Protein AF-0000000077296698 (afdb_homodimer)

Secondary structure (DSSP, 8-state):
------SEEEEEEEEGGGTTTS---HHHHHHHHHHHHHHHHHHTTTSHHHHHHHHTGGG--EEEEEES-HHHHHHHHHHHHHTT--EEEEEETTTTEEEEEEEPPEEHHHHGGGGTTPEEP-----/------SEEEEEEEEGGGTTTS---HHHHHHHHHHHHHHHHHHTTTSHHHHHHHHTGGG--EEEEEES-HHHHHHHHHHHHHTT--EEEEEETT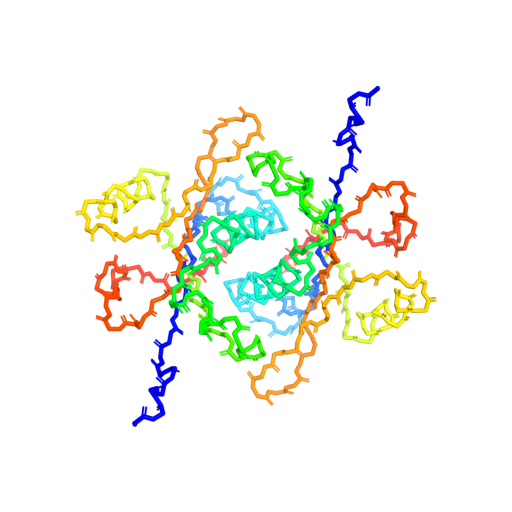TTEEEEEEEPPEEHHHHGGGGTTPEEP-----

Solvent-accessible surface area (backbone atoms only — not comparable to full-atom values): 13688 Å² total; per-resid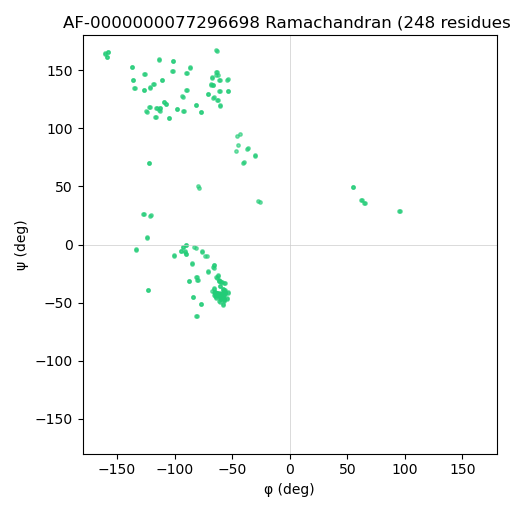ue (Å²): 126,85,72,71,86,66,59,52,33,24,47,35,39,33,40,40,35,46,49,61,78,64,60,43,54,57,26,58,55,41,40,50,49,30,51,20,40,42,46,27,51,60,78,39,44,84,38,68,52,34,42,54,46,59,71,44,60,87,70,63,45,68,48,40,26,32,35,76,38,60,68,58,48,51,49,48,52,51,52,33,53,76,69,70,48,64,61,28,76,29,55,44,75,90,79,66,40,69,49,31,36,18,38,48,46,34,48,41,89,78,53,47,78,85,49,66,89,49,46,68,28,61,71,66,73,125,126,84,72,69,86,66,59,53,32,24,47,35,38,33,40,38,34,45,49,63,79,62,59,44,55,56,27,57,54,41,40,51,48,31,50,20,38,40,46,26,50,60,78,39,45,84,37,67,52,34,42,54,49,57,72,42,60,87,69,62,44,68,48,40,27,32,36,76,37,59,68,59,49,53,50,49,52,50,52,33,52,76,68,70,48,64,62,29,76,31,55,43,73,89,80,66,40,68,50,31,37,19,38,48,44,34,48,42,89,78,53,48,79,85,49,66,88,48,46,69,28,63,72,65,72,124

InterPro domains:
  IPR002833 Peptidyl-tRNA hydrolase, PTH2 [PF01981] (9-121)
  IPR023476 Peptidyl-tRNA hydrolase II domain superfamily [G3DSA:3.40.1490.10] (8-126)
  IPR023476 Peptidyl-tRNA hydrolase II domain superfamily [SSF102462] (8-122)
  IPR042237 Putative peptidyl-tRNA hydrolase PTRHD1 [PTHR46194] (7-122)

Foldseek 3Di:
DPPPLPAKEKEKEFALCVCAVVNPDPVVSVVQSVVFVVVQCVVCVVPPNSVSQVVCVVPHHYAYWYDHDQVVQVVLVVVCVVVVFAKDQGADPDVRHGTMMMTRIDRCVVCVVSCVPTDGRDNPHD/DPPPLPAKEKEKEFELCVCAVVNPDPVVSVVQSVVFVVVQCVVCVVPPNSVSQVVCVVPHHYAYWYDHDQVVQVVLVVVCVVVVFAKDQGADPDVRHGTMMMTRIDRCVSCVVSCVPIDGRDNPHD

Radius of gyration: 17.32 Å; Cα contacts (8 Å, |Δi|>4): 465; chains: 2; bounding box: 47×48×39 Å

Structure (mmCIF, N/CA/C/O backbone):
data_AF-0000000077296698-model_v1
#
loop_
_entity.id
_entity.type
_entity.pdbx_description
1 polymer 'peptidyl-tRNA hydrolase'
#
loop_
_atom_site.group_PDB
_atom_site.id
_atom_site.type_symbol
_atom_site.label_atom_id
_atom_site.label_alt_id
_atom_site.label_comp_id
_atom_site.label_asym_id
_atom_site.label_entity_id
_atom_site.label_seq_id
_atom_site.pdbx_PDB_ins_code
_atom_site.Cartn_x
_atom_site.Cartn_y
_atom_site.Cartn_z
_atom_site.occupancy
_atom_site.B_iso_or_equiv
_atom_site.auth_seq_id
_atom_site.auth_comp_id
_atom_site.auth_asym_id
_atom_site.auth_atom_id
_atom_site.pdbx_PDB_model_num
ATOM 1 N N . MET A 1 1 ? -18 -24.438 15.383 1 25.77 1 MET A N 1
ATOM 2 C CA . MET A 1 1 ? -16.578 -24.562 15.094 1 25.77 1 MET A CA 1
ATOM 3 C C . MET A 1 1 ? -15.969 -23.203 14.734 1 25.77 1 MET A C 1
ATOM 5 O O . MET A 1 1 ? -16.453 -22.531 13.82 1 25.77 1 MET A O 1
ATOM 9 N N . SER A 1 2 ? -15.641 -22.281 15.555 1 33.06 2 SER A N 1
ATOM 10 C CA . SER A 1 2 ? -15.219 -20.906 15.383 1 33.06 2 SER A CA 1
ATOM 11 C C . SER A 1 2 ? -14.273 -20.766 14.195 1 33.06 2 SER A C 1
ATOM 13 O O . SER A 1 2 ? -13.234 -21.422 14.133 1 33.06 2 SER A O 1
ATOM 15 N N . GLY A 1 3 ? -14.641 -20.875 12.992 1 35.38 3 GLY A N 1
ATOM 16 C CA . GLY A 1 3 ? -13.914 -21.078 11.75 1 35.38 3 GLY A CA 1
ATOM 17 C C . GLY A 1 3 ? -12.578 -20.359 11.711 1 35.38 3 GLY A C 1
ATOM 18 O O . GLY A 1 3 ? -12.523 -19.141 11.852 1 35.38 3 GLY A O 1
ATOM 19 N N . ILE A 1 4 ? -11.539 -20.781 12.195 1 40.75 4 ILE A N 1
ATOM 20 C CA . ILE A 1 4 ? -10.156 -20.312 12.305 1 40.75 4 ILE A CA 1
ATOM 21 C C . ILE A 1 4 ? -9.812 -19.438 11.109 1 40.75 4 ILE A C 1
ATOM 23 O O . ILE A 1 4 ? -10.039 -19.812 9.961 1 40.75 4 ILE A O 1
ATOM 27 N N . VAL A 1 5 ? -10.234 -18.203 11.031 1 47.06 5 VAL A N 1
ATOM 28 C CA . VAL A 1 5 ? -9.734 -17.297 10.008 1 47.06 5 VAL A CA 1
ATOM 29 C C . VAL A 1 5 ? -8.328 -17.703 9.586 1 47.06 5 VAL A C 1
ATOM 31 O O . VAL A 1 5 ? -7.34 -17.203 10.117 1 47.06 5 VAL A O 1
ATOM 34 N N . ALA A 1 6 ? -7.82 -19.062 9.438 1 60.78 6 ALA A N 1
ATOM 35 C CA . ALA A 1 6 ? -6.469 -19.609 9.312 1 60.78 6 ALA A CA 1
ATOM 36 C C . ALA A 1 6 ? -5.93 -19.406 7.895 1 60.78 6 ALA A C 1
ATOM 38 O O . ALA A 1 6 ? -6.641 -19.656 6.918 1 60.78 6 ALA A O 1
ATOM 39 N N . GLY A 1 7 ? -4.922 -18.641 7.637 1 88.75 7 GLY A N 1
ATOM 40 C CA . GLY A 1 7 ? -3.875 -18.641 6.629 1 88.75 7 GLY A CA 1
ATOM 41 C C . GLY A 1 7 ? -4.188 -17.75 5.445 1 88.75 7 GLY A C 1
ATOM 42 O O . GLY A 1 7 ? -4.031 -18.156 4.293 1 88.75 7 GLY A O 1
ATOM 43 N N . LEU A 1 8 ? -5.078 -16.531 5.688 1 98.31 8 LEU A N 1
ATOM 44 C CA . LEU A 1 8 ? -5.371 -15.609 4.598 1 98.31 8 LEU A CA 1
ATOM 45 C C . LEU A 1 8 ? -4.125 -14.836 4.191 1 98.31 8 LEU A C 1
ATOM 47 O O . LEU A 1 8 ? -3.336 -14.422 5.047 1 98.31 8 LEU A O 1
ATOM 51 N N . VAL A 1 9 ? -4.02 -14.734 2.873 1 98.75 9 VAL A N 1
ATOM 52 C CA . VAL A 1 9 ? -2.883 -14.016 2.311 1 98.75 9 VAL A CA 1
ATOM 53 C C . VAL A 1 9 ? -3.352 -13.109 1.176 1 98.75 9 VAL A C 1
ATOM 55 O O . VAL A 1 9 ? -4.328 -13.422 0.489 1 98.75 9 VAL A O 1
ATOM 58 N N . GLN A 1 10 ? -2.832 -11.984 1.049 1 98.94 10 GLN A N 1
ATOM 59 C CA . GLN A 1 10 ? -2.975 -11.109 -0.109 1 98.94 10 GLN A CA 1
ATOM 60 C C . GLN A 1 10 ? -1.672 -11.023 -0.899 1 98.94 10 GLN A C 1
ATOM 62 O O . GLN A 1 10 ? -0.617 -10.719 -0.336 1 98.94 10 GLN A O 1
ATOM 67 N N . TYR A 1 11 ? -1.691 -11.367 -2.162 1 98.94 11 TYR A N 1
ATOM 68 C CA . TYR A 1 11 ? -0.52 -11.258 -3.023 1 98.94 11 TYR A CA 1
ATOM 69 C C . TYR A 1 11 ? -0.458 -9.891 -3.691 1 98.94 11 TYR A C 1
ATOM 71 O O . TYR A 1 11 ? -1.47 -9.391 -4.188 1 98.94 11 TYR A O 1
ATOM 79 N N . VAL A 1 12 ? 0.667 -9.305 -3.658 1 98.94 12 VAL A N 1
ATOM 80 C CA . VAL A 1 12 ? 1.025 -8.062 -4.332 1 98.94 12 VAL A CA 1
ATOM 81 C C . VAL A 1 12 ? 2.127 -8.328 -5.355 1 98.94 12 VAL A C 1
ATOM 83 O O . VAL A 1 12 ? 3.27 -8.609 -4.988 1 98.94 12 VAL A O 1
ATOM 86 N N . VAL A 1 13 ? 1.819 -8.25 -6.598 1 98.94 13 VAL A N 1
ATOM 87 C CA . VAL A 1 13 ? 2.785 -8.531 -7.656 1 98.94 13 VAL A CA 1
ATOM 88 C C . VAL A 1 13 ? 3.199 -7.227 -8.336 1 98.94 13 VAL A C 1
ATOM 90 O O . VAL A 1 13 ? 2.361 -6.523 -8.906 1 98.94 13 VAL A O 1
ATOM 93 N N . VAL A 1 14 ? 4.465 -6.949 -8.305 1 98.88 14 VAL A N 1
ATOM 94 C CA . VAL A 1 14 ? 4.977 -5.664 -8.766 1 98.88 14 VAL A CA 1
ATOM 95 C C . VAL A 1 14 ? 5.984 -5.883 -9.898 1 98.88 14 VAL A C 1
ATOM 97 O O . VAL A 1 14 ? 6.824 -6.785 -9.82 1 98.88 14 VAL A O 1
ATOM 100 N N . ARG A 1 15 ? 5.848 -5.098 -10.922 1 98.44 15 ARG A N 1
ATOM 101 C CA . ARG A 1 15 ? 6.855 -5.121 -11.977 1 98.44 15 ARG A CA 1
ATOM 102 C C . ARG A 1 15 ? 8.219 -4.691 -11.438 1 98.44 15 ARG A C 1
ATOM 104 O O . ARG A 1 15 ? 8.375 -3.576 -10.938 1 98.44 15 ARG A O 1
ATOM 111 N N . THR A 1 16 ? 9.227 -5.543 -11.617 1 97.56 16 THR A N 1
ATOM 112 C CA . THR A 1 16 ? 10.57 -5.25 -11.133 1 97.56 16 THR A CA 1
ATOM 113 C C . THR A 1 16 ? 11.289 -4.297 -12.078 1 97.56 16 THR A C 1
ATOM 115 O O . THR A 1 16 ? 12.164 -3.531 -11.656 1 97.56 16 THR A O 1
ATOM 118 N N . ASP A 1 17 ? 10.992 -4.344 -13.383 1 96.69 17 ASP A N 1
ATOM 119 C CA . ASP A 1 17 ? 11.688 -3.514 -14.367 1 96.69 17 ASP A CA 1
ATOM 120 C C . ASP A 1 17 ? 11.391 -2.031 -14.133 1 96.69 17 ASP A C 1
ATOM 122 O O . ASP A 1 17 ? 12.094 -1.166 -14.656 1 96.69 17 ASP A O 1
ATOM 126 N N . LEU A 1 18 ? 10.32 -1.674 -13.367 1 97.06 18 LEU A N 1
ATOM 127 C CA . LEU A 1 18 ? 10.078 -0.282 -13.008 1 97.06 18 LEU A CA 1
ATOM 128 C C . LEU A 1 18 ? 11.289 0.316 -12.289 1 97.06 18 LEU A C 1
ATOM 130 O O . LEU A 1 18 ? 11.664 1.458 -12.562 1 97.06 18 LEU A O 1
ATOM 134 N N . LEU A 1 19 ? 11.82 -0.477 -11.43 1 95.25 19 LEU A N 1
ATOM 135 C CA . LEU A 1 19 ? 12.969 -0.017 -10.641 1 95.25 19 LEU A CA 1
ATOM 136 C C . LEU A 1 19 ? 14.266 -0.213 -11.414 1 95.25 19 LEU A C 1
ATOM 138 O O . LEU A 1 19 ? 15.102 0.69 -11.469 1 95.25 19 LEU A O 1
ATOM 142 N N . THR A 1 20 ? 14.43 -1.345 -12.016 1 93.69 20 THR A N 1
ATOM 143 C CA . THR A 1 20 ? 15.719 -1.734 -12.562 1 93.69 20 THR A CA 1
ATOM 144 C C . THR A 1 20 ? 15.945 -1.092 -13.93 1 93.69 20 THR A C 1
ATOM 146 O O . THR A 1 20 ? 16.828 -0.25 -14.094 1 93.69 20 THR A O 1
ATOM 149 N N . SER A 1 21 ? 15.102 -1.38 -14.93 1 94.38 21 SER A N 1
ATOM 150 C CA . SER A 1 21 ? 15.32 -0.938 -16.312 1 94.38 21 SER A CA 1
ATOM 151 C C . SER A 1 21 ? 14.727 0.448 -16.547 1 94.38 21 SER A C 1
ATOM 153 O O . SER A 1 21 ? 15.297 1.252 -17.281 1 94.38 21 SER A O 1
ATOM 155 N N . LEU A 1 22 ? 13.664 0.748 -15.859 1 95 22 LEU A N 1
ATOM 156 C CA . LEU A 1 22 ? 12.977 2.004 -16.125 1 95 22 LEU A CA 1
ATOM 157 C C . LEU A 1 22 ? 13.344 3.061 -15.094 1 95 22 LEU A C 1
ATOM 159 O O . LEU A 1 22 ? 12.945 4.219 -15.211 1 95 22 LEU A O 1
ATOM 163 N N . SER A 1 23 ? 14.008 2.773 -14.031 1 94.94 23 SER A N 1
ATOM 164 C CA . SER A 1 23 ? 14.641 3.646 -13.047 1 94.94 23 SER A CA 1
ATOM 165 C C . SER A 1 23 ? 13.617 4.52 -12.336 1 94.94 23 SER A C 1
ATOM 167 O O . SER A 1 23 ? 13.859 5.703 -12.094 1 94.94 23 SER A O 1
ATOM 169 N N . TRP A 1 24 ? 12.492 3.875 -12.086 1 96.12 24 TRP A N 1
ATOM 170 C CA . TRP A 1 24 ? 11.539 4.586 -11.234 1 96.12 24 TRP A CA 1
ATOM 171 C C . TRP A 1 24 ? 12.078 4.723 -9.82 1 96.12 24 TRP A C 1
ATOM 173 O O . TRP A 1 24 ? 12.734 3.812 -9.305 1 96.12 24 TRP A O 1
ATOM 183 N N . PRO A 1 25 ? 11.766 5.914 -9.18 1 96 25 PRO A N 1
ATOM 184 C CA . PRO A 1 25 ? 12.078 5.961 -7.754 1 96 25 PRO A CA 1
ATOM 185 C C . PRO A 1 25 ? 11.297 4.938 -6.938 1 96 25 PRO A C 1
ATOM 187 O O . PRO A 1 25 ? 10.125 4.668 -7.238 1 96 25 PRO A O 1
ATOM 190 N N . VAL A 1 26 ? 11.93 4.414 -5.891 1 96.81 26 VAL A N 1
ATOM 191 C CA . VAL A 1 26 ? 11.32 3.391 -5.047 1 96.81 26 VAL A CA 1
ATOM 192 C C . VAL A 1 26 ? 9.992 3.9 -4.492 1 96.81 26 VAL A C 1
ATOM 194 O O . VAL A 1 26 ? 9.008 3.156 -4.438 1 96.81 26 VAL A O 1
ATOM 197 N N . GLY A 1 27 ? 9.922 5.164 -4.078 1 98 27 GLY A N 1
ATOM 198 C CA . GLY A 1 27 ? 8.695 5.746 -3.553 1 98 27 GLY A CA 1
ATOM 199 C C . GLY A 1 27 ? 7.527 5.652 -4.52 1 98 27 GLY A C 1
ATOM 200 O O . GLY A 1 27 ? 6.391 5.422 -4.105 1 98 27 GLY A O 1
ATOM 201 N N . ALA A 1 28 ? 7.805 5.859 -5.793 1 97.75 28 ALA A N 1
ATOM 202 C CA . ALA A 1 28 ? 6.754 5.746 -6.797 1 97.75 28 ALA A CA 1
ATOM 203 C C . ALA A 1 28 ? 6.238 4.312 -6.895 1 97.75 28 ALA A C 1
ATOM 205 O O . ALA A 1 28 ? 5.035 4.09 -7.059 1 97.75 28 ALA A O 1
ATOM 206 N N . VAL A 1 29 ? 7.066 3.352 -6.84 1 97.94 29 VAL A N 1
ATOM 207 C CA . VAL A 1 29 ? 6.684 1.946 -6.898 1 97.94 29 VAL A CA 1
ATOM 208 C C . VAL A 1 29 ? 5.852 1.583 -5.668 1 97.94 29 VAL A C 1
ATOM 210 O O . VAL A 1 29 ? 4.824 0.911 -5.785 1 97.94 29 VAL A O 1
ATOM 213 N N . ILE A 1 30 ? 6.273 2.072 -4.504 1 98.62 30 ILE A N 1
ATOM 214 C CA . ILE A 1 30 ? 5.496 1.882 -3.283 1 98.62 30 ILE A CA 1
ATOM 215 C C . ILE A 1 30 ? 4.094 2.457 -3.469 1 98.62 30 ILE A C 1
ATOM 217 O O . ILE A 1 30 ? 3.1 1.817 -3.115 1 98.62 30 ILE A O 1
ATOM 221 N N . ALA A 1 31 ? 4.027 3.629 -4.062 1 98.81 31 ALA A N 1
ATOM 222 C CA . ALA A 1 31 ? 2.734 4.273 -4.27 1 98.81 31 ALA A CA 1
ATOM 223 C C . ALA A 1 31 ? 1.824 3.404 -5.137 1 98.81 31 ALA A C 1
ATOM 225 O O . ALA A 1 31 ? 0.629 3.279 -4.859 1 98.81 31 ALA A O 1
ATOM 226 N N . GLN A 1 32 ? 2.354 2.863 -6.223 1 98.81 32 GLN A N 1
ATOM 227 C CA . GLN A 1 32 ? 1.55 2.021 -7.102 1 98.81 32 GLN A CA 1
ATOM 228 C C . GLN A 1 32 ? 0.954 0.841 -6.34 1 98.81 32 GLN A C 1
ATOM 230 O O . GLN A 1 32 ? -0.24 0.558 -6.461 1 98.81 32 GLN A O 1
ATOM 235 N N . ALA A 1 33 ? 1.778 0.163 -5.547 1 98.88 33 ALA A N 1
ATOM 236 C CA . ALA A 1 33 ? 1.312 -0.977 -4.762 1 98.88 33 ALA A CA 1
ATOM 237 C C . ALA A 1 33 ? 0.245 -0.551 -3.758 1 98.88 33 ALA A C 1
ATOM 239 O O . ALA A 1 33 ? -0.75 -1.254 -3.566 1 98.88 33 ALA A O 1
ATOM 240 N N . CYS A 1 34 ? 0.461 0.558 -3.107 1 98.94 34 CYS A N 1
ATOM 241 C CA . CYS A 1 34 ? -0.509 1.071 -2.145 1 98.94 34 CYS A CA 1
ATOM 242 C C . CYS A 1 34 ? -1.831 1.402 -2.828 1 98.94 34 CYS A C 1
ATOM 244 O O . CYS A 1 34 ? -2.9 1.141 -2.277 1 98.94 34 CYS A O 1
ATOM 246 N N . HIS A 1 35 ? -1.757 2.006 -4.016 1 98.94 35 HIS A N 1
ATOM 247 C CA . HIS A 1 35 ? -2.977 2.285 -4.766 1 98.94 35 HIS A CA 1
ATOM 248 C C . HIS A 1 35 ? -3.762 1.008 -5.035 1 98.94 35 HIS A C 1
ATOM 250 O O . HIS A 1 35 ? -4.965 0.945 -4.773 1 98.94 35 HIS A O 1
ATOM 256 N N . ALA A 1 36 ? -3.117 0.043 -5.57 1 98.94 36 ALA A N 1
ATOM 257 C CA . ALA A 1 36 ? -3.775 -1.218 -5.898 1 98.94 36 ALA A CA 1
ATOM 258 C C . ALA A 1 36 ? -4.363 -1.872 -4.652 1 98.94 36 ALA A C 1
ATOM 260 O O . ALA A 1 36 ? -5.48 -2.395 -4.684 1 98.94 36 ALA A O 1
ATOM 261 N N . THR A 1 37 ? -3.602 -1.854 -3.568 1 98.94 37 THR A N 1
ATOM 262 C CA . THR A 1 37 ? -4.047 -2.42 -2.301 1 98.94 37 THR A CA 1
ATOM 263 C C . THR A 1 37 ? -5.301 -1.708 -1.802 1 98.94 37 THR A C 1
ATOM 265 O O . THR A 1 37 ? -6.254 -2.354 -1.362 1 98.94 37 THR A O 1
ATOM 268 N N . THR A 1 38 ? -5.312 -0.414 -1.886 1 98.88 38 THR A N 1
ATOM 269 C CA . THR A 1 38 ? -6.484 0.372 -1.512 1 98.88 38 THR A CA 1
ATOM 270 C C . THR A 1 38 ? -7.688 -0.013 -2.365 1 98.88 38 THR A C 1
ATOM 272 O O . THR A 1 38 ? -8.781 -0.242 -1.841 1 98.88 38 THR A O 1
ATOM 275 N N . ALA A 1 39 ? -7.457 -0.094 -3.668 1 98.88 39 ALA A N 1
ATOM 276 C CA . ALA A 1 39 ? -8.539 -0.417 -4.594 1 98.88 39 ALA A CA 1
ATOM 277 C C . ALA A 1 39 ? -9.164 -1.771 -4.262 1 98.88 39 ALA A C 1
ATOM 279 O O . ALA A 1 39 ? -10.383 -1.896 -4.184 1 98.88 39 ALA A O 1
ATOM 280 N N . VAL A 1 40 ? -8.344 -2.736 -4.027 1 98.88 40 VAL A N 1
ATOM 281 C CA . VAL A 1 40 ? -8.836 -4.082 -3.74 1 98.88 40 VAL A CA 1
ATOM 282 C C . VAL A 1 40 ? -9.602 -4.078 -2.422 1 98.88 40 VAL A C 1
ATOM 284 O O . VAL A 1 40 ? -10.664 -4.691 -2.316 1 98.88 40 VAL A O 1
ATOM 287 N N . THR A 1 41 ? -9.047 -3.396 -1.409 1 98.81 41 THR A N 1
ATOM 288 C CA . THR A 1 41 ? -9.688 -3.32 -0.103 1 98.81 41 THR A CA 1
ATOM 289 C C . THR A 1 41 ? -11.086 -2.727 -0.226 1 98.81 41 THR A C 1
ATOM 291 O O . THR A 1 41 ? -12.031 -3.205 0.412 1 98.81 41 THR A O 1
ATOM 294 N N . HIS A 1 42 ? -11.242 -1.764 -1.076 1 98.81 42 HIS A N 1
ATOM 295 C CA . HIS A 1 42 ? -12.531 -1.106 -1.273 1 98.81 42 HIS A CA 1
ATOM 296 C C . HIS A 1 42 ? -13.461 -1.968 -2.115 1 98.81 42 HIS A C 1
ATOM 298 O O . HIS A 1 42 ? -14.602 -2.236 -1.713 1 98.81 42 HIS A O 1
ATOM 304 N N . LEU A 1 43 ? -13 -2.428 -3.254 1 98.75 43 LEU A N 1
ATOM 305 C CA . LEU A 1 43 ? -13.82 -3.152 -4.219 1 98.75 43 LEU A CA 1
ATOM 306 C C . LEU A 1 43 ? -14.398 -4.418 -3.6 1 98.75 43 LEU A C 1
ATOM 308 O O . LEU A 1 43 ? -15.531 -4.801 -3.906 1 98.75 43 LEU A O 1
ATOM 312 N N . TYR A 1 44 ? -13.664 -5 -2.695 1 98.75 44 TYR A N 1
ATOM 313 C CA . TYR A 1 44 ? -14.07 -6.289 -2.143 1 98.75 44 TYR A CA 1
ATOM 314 C C . TYR A 1 44 ? -14.258 -6.199 -0.632 1 98.75 44 TYR A C 1
ATOM 316 O O . TYR A 1 44 ? -14.07 -7.188 0.082 1 98.75 44 TYR A O 1
ATOM 324 N N . HIS A 1 45 ? -14.531 -5.055 -0.16 1 98.44 45 HIS A N 1
ATOM 325 C CA . HIS A 1 45 ? -14.625 -4.801 1.273 1 98.44 45 HIS A CA 1
ATOM 326 C C . HIS A 1 45 ? -15.648 -5.715 1.932 1 98.44 45 HIS A C 1
ATOM 328 O O . HIS A 1 45 ? -15.461 -6.145 3.072 1 98.44 45 HIS A O 1
ATOM 334 N N . GLN A 1 46 ? -16.719 -6.078 1.243 1 98.06 46 GLN A N 1
ATOM 335 C CA . GLN A 1 46 ? -17.797 -6.859 1.841 1 98.06 46 GLN A CA 1
ATOM 336 C C . GLN A 1 46 ? -17.562 -8.352 1.662 1 98.06 46 GLN A C 1
ATOM 338 O O . GLN A 1 46 ? -18.344 -9.172 2.156 1 98.06 46 GLN A O 1
ATOM 343 N N . ASP A 1 47 ? -16.531 -8.688 0.912 1 98.69 47 ASP A N 1
ATOM 344 C CA . ASP A 1 47 ? -16.188 -10.102 0.727 1 98.69 47 ASP A CA 1
ATOM 345 C C . ASP A 1 47 ? -15.852 -10.766 2.061 1 98.69 47 ASP A C 1
ATOM 347 O O . ASP A 1 47 ? -15.164 -10.172 2.898 1 98.69 47 ASP A O 1
ATOM 351 N N . ASP A 1 48 ? -16.25 -11.992 2.262 1 98.19 48 ASP A N 1
ATOM 352 C CA . ASP A 1 48 ? -16.078 -12.688 3.533 1 98.19 48 ASP A CA 1
ATOM 353 C C . ASP A 1 48 ? -14.594 -12.828 3.889 1 98.19 48 ASP A C 1
ATOM 355 O O . ASP A 1 48 ? -14.203 -12.617 5.039 1 98.19 48 ASP A O 1
ATOM 359 N N . ASN A 1 49 ? -13.805 -13.273 2.977 1 98.44 49 ASN A N 1
ATOM 360 C CA . ASN A 1 49 ? -12.375 -13.383 3.227 1 98.44 49 ASN A CA 1
ATOM 361 C C . ASN A 1 49 ? -11.766 -12.039 3.605 1 98.44 49 ASN A C 1
ATOM 363 O O . ASN A 1 49 ? -10.953 -11.953 4.531 1 98.44 49 ASN A O 1
ATOM 367 N N . THR A 1 50 ? -12.148 -11.008 2.818 1 98.75 50 THR A N 1
ATOM 368 C CA . THR A 1 50 ? -11.633 -9.664 3.092 1 98.75 50 THR A CA 1
ATOM 369 C C . THR A 1 50 ? -12.055 -9.203 4.484 1 98.75 50 THR A C 1
ATOM 371 O O . THR A 1 50 ? -11.242 -8.656 5.234 1 98.75 50 THR A O 1
ATOM 374 N N . GLN A 1 51 ? -13.344 -9.477 4.848 1 98.56 51 GLN A N 1
ATOM 375 C CA . GLN A 1 51 ? -13.812 -9.078 6.172 1 98.56 51 GLN A CA 1
ATOM 376 C C . GLN A 1 51 ? -13.039 -9.805 7.27 1 98.56 51 GLN A C 1
ATOM 378 O O . GLN A 1 51 ? -12.656 -9.188 8.266 1 98.56 51 GLN A O 1
ATOM 383 N N . ARG A 1 52 ? -12.805 -11.039 7.105 1 98.12 52 ARG A N 1
ATOM 384 C CA . ARG A 1 52 ? -12.023 -11.797 8.078 1 98.12 52 ARG A CA 1
ATOM 385 C C . ARG A 1 52 ? -10.594 -11.281 8.148 1 98.12 52 ARG A C 1
ATOM 387 O O . ARG A 1 52 ? -10.016 -11.164 9.234 1 98.12 52 ARG A O 1
ATOM 394 N N . TYR A 1 53 ? -10.07 -11.023 7.031 1 98.56 53 TYR A N 1
ATOM 395 C CA . TYR A 1 53 ? -8.719 -10.484 6.891 1 98.56 53 TYR A CA 1
ATOM 396 C C . TYR A 1 53 ? -8.586 -9.164 7.645 1 98.56 53 TYR A C 1
ATOM 398 O O . TYR A 1 53 ? -7.602 -8.945 8.352 1 98.56 53 TYR A O 1
ATOM 406 N N . LEU A 1 54 ? -9.609 -8.32 7.582 1 98.31 54 LEU A N 1
ATOM 407 C CA . LEU A 1 54 ? -9.609 -6.98 8.156 1 98.31 54 LEU A CA 1
ATOM 408 C C . LEU A 1 54 ? -9.992 -7.023 9.633 1 98.31 54 LEU A C 1
ATOM 410 O O . LEU A 1 54 ? -9.758 -6.062 10.367 1 98.31 54 LEU A O 1
ATOM 414 N N . ALA A 1 55 ? -10.555 -8.078 10.086 1 97.56 55 ALA A N 1
ATOM 415 C CA . ALA A 1 55 ? -10.984 -8.211 11.477 1 97.56 55 ALA A CA 1
ATOM 416 C C . ALA A 1 55 ? -9.789 -8.336 12.414 1 97.56 55 ALA A C 1
ATOM 418 O O . ALA A 1 55 ? -9.898 -8.055 13.609 1 97.56 55 ALA A O 1
ATOM 419 N N . ASP A 1 56 ? -8.641 -8.766 11.93 1 95.5 56 ASP A N 1
ATOM 420 C CA . ASP A 1 56 ? -7.383 -8.844 12.672 1 95.5 56 ASP A CA 1
ATOM 421 C C . ASP A 1 56 ? -6.289 -8.031 11.977 1 95.5 56 ASP A C 1
ATOM 423 O O . ASP A 1 56 ? -5.289 -8.594 11.523 1 95.5 56 ASP A O 1
ATOM 427 N N . LEU A 1 57 ? -6.426 -6.742 12.016 1 95.69 57 LEU A N 1
ATOM 428 C CA . LEU A 1 57 ? -5.672 -5.801 11.195 1 95.69 57 LEU A CA 1
ATOM 429 C C . LEU A 1 57 ? -4.176 -5.918 11.461 1 95.69 57 LEU A C 1
ATOM 431 O O . LEU A 1 57 ? -3.365 -5.809 10.539 1 95.69 57 LEU A O 1
ATOM 435 N N . ASP A 1 58 ? -3.793 -6.168 12.656 1 94.94 58 ASP A N 1
ATOM 436 C CA . ASP A 1 58 ? -2.383 -6.121 13.031 1 94.94 58 ASP A CA 1
ATOM 437 C C . ASP A 1 58 ? -1.672 -7.418 12.648 1 94.94 58 ASP A C 1
ATOM 439 O O . ASP A 1 58 ? -0.456 -7.535 12.805 1 94.94 58 ASP A O 1
ATOM 443 N N . ASN A 1 59 ? -2.457 -8.438 12.086 1 94.81 59 ASN A N 1
ATOM 444 C CA . ASN A 1 59 ? -1.875 -9.727 11.727 1 94.81 59 ASN A CA 1
ATOM 445 C C . ASN A 1 59 ? -2.172 -10.094 10.273 1 94.81 59 ASN A C 1
ATOM 447 O O . ASN A 1 59 ? -2.305 -11.273 9.945 1 94.81 59 ASN A O 1
ATOM 451 N N . MET A 1 60 ? -2.377 -9.078 9.477 1 97.81 60 MET A N 1
ATOM 452 C CA . MET A 1 60 ? -2.518 -9.312 8.039 1 97.81 60 MET A CA 1
ATOM 453 C C . MET A 1 60 ? -1.229 -9.883 7.453 1 97.81 60 MET A C 1
ATOM 455 O O . MET A 1 60 ? -0.135 -9.555 7.918 1 97.81 60 MET A O 1
ATOM 459 N N . HIS A 1 61 ? -1.354 -10.711 6.418 1 97.94 61 HIS A N 1
ATOM 460 C CA . HIS A 1 61 ? -0.206 -11.281 5.723 1 97.94 61 HIS A CA 1
ATOM 461 C C . HIS A 1 61 ? -0.231 -10.922 4.238 1 97.94 61 HIS A C 1
ATOM 463 O O . HIS A 1 61 ? -1.171 -11.281 3.527 1 97.94 61 HIS A O 1
ATOM 469 N N . LYS A 1 62 ? 0.812 -10.203 3.805 1 98.75 62 LYS A N 1
ATOM 470 C CA . LYS A 1 62 ? 0.99 -9.875 2.395 1 98.75 62 LYS A CA 1
ATOM 471 C C . LYS A 1 62 ? 2.293 -10.453 1.854 1 98.75 62 LYS A C 1
ATOM 473 O O . LYS A 1 62 ? 3.32 -10.43 2.535 1 98.75 62 LYS A O 1
ATOM 478 N N . VAL A 1 63 ? 2.217 -10.977 0.666 1 98.75 63 VAL A N 1
ATOM 479 C CA . VAL A 1 63 ? 3.387 -11.461 -0.056 1 98.75 63 VAL A CA 1
ATOM 480 C C . VAL A 1 63 ? 3.643 -10.586 -1.279 1 98.75 63 VAL A C 1
ATOM 482 O O . VAL A 1 63 ? 2.797 -10.492 -2.172 1 98.75 63 VAL A O 1
ATOM 485 N N . VAL A 1 64 ? 4.773 -9.953 -1.287 1 98.88 64 VAL A N 1
ATOM 486 C CA . VAL A 1 64 ? 5.137 -9.094 -2.41 1 98.88 64 VAL A CA 1
ATOM 487 C C . VAL A 1 64 ? 6.055 -9.852 -3.365 1 98.88 64 VAL A C 1
ATOM 489 O O . VAL A 1 64 ? 7.164 -10.242 -2.992 1 98.88 64 VAL A O 1
ATOM 492 N N . LEU A 1 65 ? 5.574 -10.055 -4.594 1 98.88 65 LEU A N 1
ATOM 493 C CA . LEU A 1 65 ? 6.293 -10.797 -5.625 1 98.88 65 LEU A CA 1
ATOM 494 C C . LEU A 1 65 ? 6.688 -9.875 -6.777 1 98.88 65 LEU A C 1
ATOM 496 O O . LEU A 1 65 ? 6.129 -8.789 -6.93 1 98.88 65 LEU A O 1
ATOM 500 N N . GLY A 1 66 ? 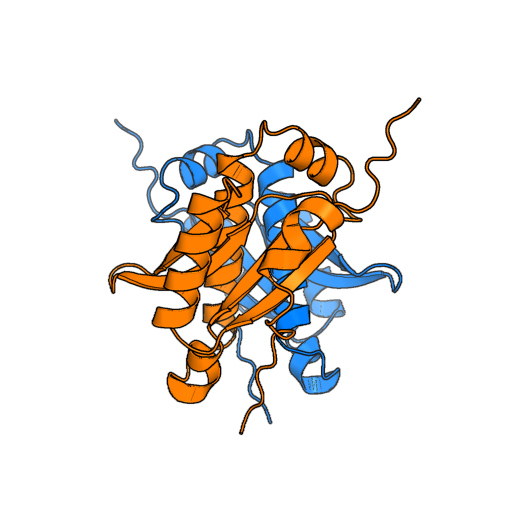7.703 -10.344 -7.527 1 98.44 66 GLY A N 1
ATOM 501 C CA . GLY A 1 66 ? 8.164 -9.586 -8.68 1 98.44 66 GLY A CA 1
ATOM 502 C C . GLY A 1 66 ? 7.836 -10.258 -10 1 98.44 66 GLY A C 1
ATOM 503 O O . GLY A 1 66 ? 7.82 -11.484 -10.094 1 98.44 66 GLY A O 1
ATOM 504 N N . VAL A 1 67 ? 7.48 -9.461 -10.945 1 98.19 67 VAL A N 1
ATOM 505 C CA . VAL A 1 67 ? 7.383 -9.883 -12.336 1 98.19 67 VAL A CA 1
ATOM 506 C C . VAL A 1 67 ? 8.219 -8.961 -13.219 1 98.19 67 VAL A C 1
ATOM 508 O O . VAL A 1 67 ? 8.281 -7.754 -12.977 1 98.19 67 VAL A O 1
ATOM 511 N N . GLU A 1 68 ? 8.805 -9.438 -14.273 1 96.38 68 GLU A N 1
ATOM 512 C CA . GLU A 1 68 ? 9.914 -8.719 -14.906 1 96.38 68 GLU A CA 1
ATOM 513 C C . GLU A 1 68 ? 9.414 -7.836 -16.047 1 96.38 68 GLU A C 1
ATOM 515 O O . GLU A 1 68 ? 10.203 -7.121 -16.672 1 96.38 68 GLU A O 1
ATOM 520 N N . SER A 1 69 ? 8.055 -7.895 -16.422 1 97.62 69 SER A N 1
ATOM 521 C CA . SER A 1 69 ? 7.605 -7.105 -17.562 1 97.62 69 SER A CA 1
ATOM 522 C C . SER A 1 69 ? 6.102 -6.863 -17.516 1 97.62 69 SER A C 1
ATOM 524 O O . SER A 1 69 ? 5.375 -7.582 -16.828 1 97.62 69 SER A O 1
ATOM 526 N N . GLU A 1 70 ? 5.734 -5.867 -18.281 1 98.25 70 GLU A N 1
ATOM 527 C CA . GLU A 1 70 ? 4.32 -5.555 -18.453 1 98.25 70 GLU A CA 1
ATOM 528 C C . GLU A 1 70 ? 3.555 -6.75 -19.016 1 98.25 70 GLU A C 1
ATOM 530 O O . GLU A 1 70 ? 2.469 -7.082 -18.531 1 98.25 70 GLU A O 1
ATOM 535 N N . THR A 1 71 ? 4.148 -7.359 -20.031 1 98.5 71 THR A N 1
ATOM 536 C CA . THR A 1 71 ? 3.504 -8.492 -20.703 1 98.5 71 THR A CA 1
ATOM 537 C C . THR A 1 71 ? 3.229 -9.609 -19.703 1 98.5 71 THR A C 1
ATOM 539 O O . THR A 1 71 ? 2.127 -10.164 -19.672 1 98.5 71 THR A O 1
ATOM 542 N N . LYS A 1 72 ? 4.203 -9.93 -18.875 1 98.44 72 LYS A N 1
ATOM 543 C CA . LYS A 1 72 ? 4.047 -11 -17.891 1 98.44 72 LYS A CA 1
ATOM 544 C C . LYS A 1 72 ? 2.998 -10.633 -16.844 1 98.44 72 LYS A C 1
ATOM 546 O O . LYS A 1 72 ? 2.227 -11.492 -16.406 1 98.44 72 LYS A O 1
ATOM 551 N N . LEU A 1 73 ? 2.957 -9.398 -16.453 1 98.81 73 LEU A N 1
ATOM 552 C CA . LEU A 1 73 ? 1.964 -8.938 -15.492 1 98.81 73 LEU A CA 1
ATOM 553 C C . LEU A 1 73 ? 0.554 -9.062 -16.062 1 98.81 73 LEU A C 1
ATOM 555 O O . LEU A 1 73 ? -0.348 -9.57 -15.383 1 98.81 73 LEU A O 1
ATOM 559 N N . CYS A 1 74 ? 0.389 -8.641 -17.281 1 98.81 74 CYS A N 1
ATOM 560 C CA . CYS A 1 74 ? -0.92 -8.688 -17.922 1 98.81 74 CYS A CA 1
ATOM 561 C C . CYS A 1 74 ? -1.364 -10.125 -18.156 1 98.81 74 CYS A C 1
ATOM 563 O O . CYS A 1 74 ? -2.543 -10.445 -18 1 98.81 74 CYS A O 1
ATOM 565 N N . ASN A 1 75 ? -0.414 -10.938 -18.547 1 98.81 75 ASN A N 1
ATOM 566 C CA . ASN A 1 75 ? -0.726 -12.359 -18.688 1 98.81 75 ASN A CA 1
ATOM 567 C C . ASN A 1 75 ? -1.196 -12.969 -17.375 1 98.81 75 ASN A C 1
ATOM 569 O O . ASN A 1 75 ? -2.146 -13.75 -17.359 1 98.81 75 ASN A O 1
ATOM 573 N N . LEU A 1 76 ? -0.497 -12.656 -16.344 1 98.88 76 LEU A N 1
ATOM 574 C CA . LEU A 1 76 ? -0.909 -13.125 -15.023 1 98.88 76 LEU A CA 1
ATOM 575 C C . LEU A 1 76 ? -2.326 -12.664 -14.703 1 98.88 76 LEU A C 1
ATOM 577 O O . LEU A 1 76 ? -3.145 -13.453 -14.227 1 98.88 76 LEU A O 1
ATOM 581 N N . SER A 1 77 ? -2.619 -11.406 -14.906 1 98.94 77 SER A N 1
ATOM 582 C CA . SER A 1 77 ? -3.959 -10.883 -14.664 1 98.94 77 SER A CA 1
ATOM 583 C C . SER A 1 77 ? -5.012 -11.68 -15.43 1 98.94 77 SER A C 1
ATOM 585 O O . SER A 1 77 ? -6.062 -12.016 -14.875 1 98.94 77 SER A O 1
ATOM 587 N N . GLN A 1 78 ? -4.703 -11.914 -16.672 1 98.88 78 GLN A N 1
ATOM 588 C CA . GLN A 1 78 ? -5.633 -12.68 -17.5 1 98.88 78 GLN A CA 1
ATOM 589 C C . GLN A 1 78 ? -5.852 -14.078 -16.938 1 98.88 78 GLN A C 1
ATOM 591 O O . GLN A 1 78 ? -6.988 -14.555 -16.875 1 98.88 78 GLN A O 1
ATOM 596 N N . LYS A 1 79 ? -4.82 -14.711 -16.531 1 98.75 79 LYS A N 1
ATOM 597 C CA . LYS A 1 79 ? -4.922 -16.047 -15.945 1 98.75 79 LYS A CA 1
ATOM 598 C C . LYS A 1 79 ? -5.762 -16.016 -14.672 1 98.75 79 LYS A C 1
ATOM 600 O O . LYS A 1 79 ? -6.566 -16.922 -14.438 1 98.75 79 LYS A O 1
ATOM 605 N N . LEU A 1 80 ? -5.574 -15.047 -13.844 1 98.88 80 LEU A N 1
ATOM 606 C CA . LEU A 1 80 ? -6.336 -14.914 -12.609 1 98.88 80 LEU A CA 1
ATOM 607 C C . LEU A 1 80 ? -7.816 -14.703 -12.898 1 98.88 80 LEU A C 1
ATOM 609 O O . LEU A 1 80 ? -8.68 -15.258 -12.219 1 98.88 80 LEU A O 1
ATOM 613 N N . LYS A 1 81 ? -8.078 -13.859 -13.914 1 98.81 81 LYS A N 1
ATOM 614 C CA . LYS A 1 81 ? -9.469 -13.656 -14.32 1 98.81 81 LYS A CA 1
ATOM 615 C C . LYS A 1 81 ? -10.117 -14.969 -14.758 1 98.81 81 LYS A C 1
ATOM 617 O O . LYS A 1 81 ? -11.242 -15.266 -14.375 1 98.81 81 LYS A O 1
ATOM 622 N N . GLU A 1 82 ? -9.422 -15.695 -15.539 1 98.69 82 GLU A N 1
ATOM 623 C CA . GLU A 1 82 ? -9.922 -16.969 -16.031 1 98.69 82 GLU A CA 1
ATOM 624 C C . GLU A 1 82 ? -10.18 -17.938 -14.875 1 98.69 82 GLU A C 1
ATOM 626 O O . GLU A 1 82 ? -11.102 -18.766 -14.938 1 98.69 82 GLU A O 1
ATOM 631 N N . ALA A 1 83 ? -9.43 -17.828 -13.852 1 98.62 83 ALA A N 1
ATOM 632 C CA . ALA A 1 83 ? -9.555 -18.703 -12.688 1 98.62 83 ALA A CA 1
ATOM 633 C C . ALA A 1 83 ? -10.523 -18.125 -11.664 1 98.62 83 ALA A C 1
ATOM 635 O O . ALA A 1 83 ? -10.68 -18.672 -10.57 1 98.62 83 ALA A O 1
ATOM 636 N N . SER A 1 84 ? -11.102 -16.953 -11.922 1 98.56 84 SER A N 1
ATOM 637 C CA . SER A 1 84 ? -12.062 -16.266 -11.062 1 98.56 84 SER A CA 1
ATOM 638 C C . SER A 1 84 ? -11.414 -15.844 -9.75 1 98.56 84 SER A C 1
ATOM 640 O O . SER A 1 84 ? -12.016 -15.969 -8.68 1 98.56 84 SER A O 1
ATOM 642 N N . VAL A 1 85 ? -10.203 -15.484 -9.867 1 98.81 85 VAL A N 1
ATOM 643 C CA . VAL A 1 85 ? -9.508 -14.898 -8.727 1 98.81 85 VAL A CA 1
ATOM 644 C C . VAL A 1 85 ? -9.633 -13.375 -8.766 1 98.81 85 VAL A C 1
ATOM 646 O O . VAL A 1 85 ? -9.117 -12.727 -9.68 1 98.81 85 VAL A O 1
ATOM 649 N N . ASP A 1 86 ? -10.297 -12.805 -7.812 1 98.94 86 ASP A N 1
ATOM 650 C CA . ASP A 1 86 ? -10.562 -11.375 -7.754 1 98.94 86 ASP A CA 1
ATOM 651 C C . ASP A 1 86 ? -9.281 -10.594 -7.449 1 98.94 86 ASP A C 1
ATOM 653 O O . ASP A 1 86 ? -8.539 -10.945 -6.531 1 98.94 86 ASP A O 1
ATOM 657 N N . HIS A 1 87 ? -9 -9.586 -8.242 1 98.94 87 HIS A N 1
ATOM 658 C CA . HIS A 1 87 ? -7.793 -8.766 -8.117 1 98.94 87 HIS A CA 1
ATOM 659 C C . HIS A 1 87 ? -7.961 -7.426 -8.82 1 98.94 87 HIS A C 1
ATOM 661 O O . HIS A 1 87 ? -8.969 -7.195 -9.492 1 98.94 87 HIS A O 1
ATOM 667 N N . LYS A 1 88 ? -7.113 -6.496 -8.539 1 98.88 88 LYS A N 1
ATOM 668 C CA . LYS A 1 88 ? -7.004 -5.223 -9.25 1 98.88 88 LYS A CA 1
ATOM 669 C C . LYS A 1 88 ? -5.652 -5.098 -9.945 1 98.88 88 LYS A C 1
ATOM 671 O O . LYS A 1 88 ? -4.605 -5.238 -9.312 1 98.88 88 LYS A O 1
ATOM 676 N N . LEU A 1 89 ? -5.684 -5.004 -11.219 1 98.88 89 LEU A N 1
ATOM 677 C CA . LEU A 1 89 ? -4.531 -4.539 -11.977 1 98.88 89 LEU A CA 1
ATOM 678 C C . LEU A 1 89 ? -4.453 -3.016 -11.969 1 98.88 89 LEU A C 1
ATOM 680 O O . LEU A 1 89 ? -5.359 -2.342 -12.469 1 98.88 89 LEU A O 1
ATOM 684 N N . TRP A 1 90 ? -3.393 -2.475 -11.461 1 98.88 90 TRP A N 1
ATOM 685 C CA . TRP A 1 90 ? -3.289 -1.024 -11.336 1 98.88 90 TRP A CA 1
ATOM 686 C C . TRP A 1 90 ? -2.594 -0.427 -12.555 1 98.88 90 TRP A C 1
ATOM 688 O O . TRP A 1 90 ? -1.49 -0.844 -12.914 1 98.88 90 TRP A O 1
ATOM 698 N N . ILE A 1 91 ? -3.256 0.51 -13.102 1 98.56 91 ILE A N 1
ATOM 699 C CA . ILE A 1 91 ? -2.768 1.206 -14.289 1 98.56 91 ILE A CA 1
ATOM 700 C C . ILE A 1 91 ? -2.436 2.654 -13.938 1 98.56 91 ILE A C 1
ATOM 702 O O . ILE A 1 91 ? -3.322 3.428 -13.562 1 98.56 91 ILE A O 1
ATOM 706 N N . GLU A 1 92 ? -1.116 2.975 -14.055 1 96.75 92 GLU A N 1
ATOM 707 C CA . GLU A 1 92 ? -0.68 4.348 -13.828 1 96.75 92 GLU A CA 1
ATOM 708 C C . GLU A 1 92 ? -1.235 5.285 -14.898 1 96.75 92 GLU A C 1
ATOM 710 O O . GLU A 1 92 ? -1.194 4.969 -16.094 1 96.75 92 GLU A O 1
ATOM 715 N N . GLN A 1 93 ? -1.877 6.316 -14.398 1 94.62 93 GLN A N 1
ATOM 716 C CA . GLN A 1 93 ? -2.367 7.367 -15.289 1 94.62 93 GLN A CA 1
ATOM 717 C C . GLN A 1 93 ? -1.444 8.586 -15.258 1 94.62 93 GLN A C 1
ATOM 719 O O . GLN A 1 93 ? -0.743 8.812 -14.273 1 94.62 93 GLN A O 1
ATOM 724 N N . PRO A 1 94 ? -1.343 9.312 -16.359 1 93.19 94 PRO A N 1
ATOM 725 C CA . PRO A 1 94 ? -2.123 9.25 -17.594 1 93.19 94 PRO A CA 1
ATOM 726 C C . PRO A 1 94 ? -1.486 8.344 -18.656 1 93.19 94 PRO A C 1
ATOM 728 O O . PRO A 1 94 ? -2.066 8.125 -19.719 1 93.19 94 PRO A O 1
ATOM 731 N N . GLU A 1 95 ? -0.311 7.746 -18.406 1 92.88 95 GLU A N 1
ATOM 732 C CA . GLU A 1 95 ? 0.456 6.992 -19.406 1 92.88 95 GLU A CA 1
ATOM 733 C C . GLU A 1 95 ? -0.165 5.621 -19.656 1 92.88 95 GLU A C 1
ATOM 735 O O . GLU A 1 95 ? 0.231 4.918 -20.578 1 92.88 95 GLU A O 1
ATOM 740 N N . ASP A 1 96 ? -1.19 5.277 -18.859 1 95.25 96 ASP A N 1
ATOM 741 C CA . ASP A 1 96 ? -1.862 3.988 -18.984 1 95.25 96 ASP A CA 1
ATOM 742 C C . ASP A 1 96 ? -0.865 2.836 -18.875 1 95.25 96 ASP A C 1
ATOM 744 O O . ASP A 1 96 ? -0.829 1.954 -19.734 1 95.25 96 ASP A O 1
ATOM 748 N N . PHE A 1 97 ? -0.049 2.879 -17.859 1 96.06 97 PHE A N 1
ATOM 749 C CA . PHE A 1 97 ? 1.036 1.936 -17.609 1 96.06 97 PHE A CA 1
ATOM 750 C C . PHE A 1 97 ? 0.673 0.971 -16.484 1 96.06 97 PHE A C 1
ATOM 752 O O . PHE A 1 97 ? 0.616 1.362 -15.32 1 96.06 97 PHE A O 1
ATOM 759 N N . PRO A 1 98 ? 0.405 -0.417 -16.906 1 98.62 98 PRO A N 1
ATOM 760 C CA . PRO A 1 98 ? 0.244 -1.386 -15.82 1 98.62 98 PRO A CA 1
ATOM 761 C C . PRO A 1 98 ? 1.493 -1.51 -14.953 1 98.62 98 PRO A C 1
ATOM 763 O O . PRO A 1 98 ? 2.594 -1.714 -15.469 1 98.62 98 PRO A O 1
ATOM 766 N N . THR A 1 99 ? 1.325 -1.458 -13.633 1 98.81 99 THR A N 1
ATOM 767 C CA . THR A 1 99 ? 2.512 -1.398 -12.781 1 98.81 99 THR A CA 1
ATOM 768 C C . THR A 1 99 ? 2.525 -2.555 -11.789 1 98.81 99 THR A C 1
ATOM 770 O O . THR A 1 99 ? 3.588 -3.076 -11.445 1 98.81 99 THR A O 1
ATOM 773 N N . CYS A 1 100 ? 1.358 -2.895 -11.242 1 98.88 100 CYS A N 1
ATOM 774 C CA . CYS A 1 100 ? 1.273 -3.959 -10.25 1 98.88 100 CYS A CA 1
ATOM 775 C C . CYS A 1 100 ? -0.137 -4.531 -10.18 1 98.88 100 CYS A C 1
ATOM 777 O O . CYS A 1 100 ? -1.058 -3.998 -10.805 1 98.88 100 CYS A O 1
ATOM 779 N N . LEU A 1 101 ? -0.255 -5.637 -9.555 1 98.88 101 LEU A N 1
ATOM 780 C CA . LEU A 1 101 ? -1.507 -6.363 -9.359 1 98.88 101 LEU A CA 1
ATOM 781 C C . LEU A 1 101 ? -1.637 -6.844 -7.918 1 98.88 101 LEU A C 1
ATOM 783 O O . LEU A 1 101 ? -0.667 -7.336 -7.336 1 98.88 101 LEU A O 1
ATOM 787 N N . VAL A 1 102 ? -2.832 -6.656 -7.328 1 98.94 102 VAL A N 1
ATOM 788 C CA . VAL A 1 102 ? -3.082 -7.117 -5.969 1 98.94 102 VAL A CA 1
ATOM 789 C C . VAL A 1 102 ? -4.34 -7.984 -5.938 1 98.94 102 VAL A C 1
ATOM 791 O O . VAL A 1 102 ? -5.367 -7.617 -6.516 1 98.94 102 VAL A O 1
ATOM 794 N N . THR A 1 103 ? -4.262 -9.086 -5.316 1 99 103 THR A N 1
ATOM 795 C CA . THR A 1 103 ? -5.438 -9.93 -5.125 1 99 103 THR A CA 1
ATOM 796 C C . THR A 1 103 ? -6.211 -9.516 -3.877 1 99 103 THR A C 1
ATOM 798 O O . THR A 1 103 ? -5.637 -8.922 -2.957 1 99 103 THR A O 1
ATOM 801 N N . LYS A 1 104 ? -7.559 -9.758 -3.852 1 98.81 104 LYS A N 1
ATOM 802 C CA . LYS A 1 104 ? -8.156 -9.734 -2.52 1 98.81 104 LYS A CA 1
ATOM 803 C C . LYS A 1 104 ? -7.582 -10.844 -1.642 1 98.81 104 LYS A C 1
ATOM 805 O O . LYS A 1 104 ? -6.844 -11.703 -2.123 1 98.81 104 LYS A O 1
ATOM 810 N N . PRO A 1 105 ? -7.797 -10.82 -0.322 1 98.88 105 PRO A N 1
ATOM 811 C CA . PRO A 1 105 ? -7.297 -11.891 0.542 1 98.88 105 PRO A CA 1
ATOM 812 C C . PRO A 1 105 ? -7.973 -13.234 0.275 1 98.88 105 PRO A C 1
ATOM 814 O O . PRO A 1 105 ? -9.18 -13.281 0.03 1 98.88 105 PRO A O 1
ATOM 817 N N . TYR A 1 106 ? -7.176 -14.281 0.259 1 98.75 106 TYR A N 1
ATOM 818 C CA . TYR A 1 106 ? -7.629 -15.664 0.12 1 98.75 106 TYR A CA 1
ATOM 819 C C . TYR A 1 106 ? -6.891 -16.578 1.086 1 98.75 106 TYR A C 1
ATOM 821 O O . TYR A 1 106 ? -5.773 -16.281 1.514 1 98.75 106 TYR A O 1
ATOM 829 N N . PRO A 1 107 ? -7.621 -17.672 1.435 1 98.38 107 PRO A N 1
ATOM 830 C CA . PRO A 1 107 ? -6.766 -18.734 1.969 1 98.38 107 PRO A CA 1
ATOM 831 C C . PRO A 1 107 ? -5.617 -19.094 1.028 1 98.38 107 PRO A C 1
ATOM 833 O O . PRO A 1 107 ? -5.836 -19.281 -0.173 1 98.38 107 PRO A O 1
ATOM 836 N N . LYS A 1 108 ? -4.414 -19.172 1.577 1 97.81 108 LYS A N 1
ATOM 837 C CA . LYS A 1 108 ? -3.211 -19.375 0.773 1 97.81 108 LYS A CA 1
ATOM 838 C C . LYS A 1 108 ? -3.346 -20.594 -0.13 1 97.81 108 LYS A C 1
ATOM 840 O O . LYS A 1 108 ? -2.986 -20.547 -1.309 1 97.81 108 LYS A O 1
ATOM 845 N N . GLU A 1 109 ? -3.885 -21.625 0.32 1 96.88 109 GLU A N 1
ATOM 846 C CA . GLU A 1 109 ? -3.971 -22.891 -0.403 1 96.88 109 GLU A CA 1
ATOM 847 C C . GLU A 1 109 ? -4.867 -22.766 -1.631 1 96.88 109 GLU A C 1
ATOM 849 O O . GLU A 1 109 ? -4.773 -23.578 -2.561 1 96.88 109 GLU A O 1
ATOM 854 N N . GLU A 1 110 ? -5.699 -21.766 -1.649 1 97.56 110 GLU A N 1
ATOM 855 C CA . GLU A 1 110 ? -6.652 -21.609 -2.746 1 97.56 110 GLU A CA 1
ATOM 856 C C . GLU A 1 110 ? -6 -20.953 -3.959 1 97.56 110 GLU A C 1
ATOM 858 O O . GLU A 1 110 ? -6.406 -21.203 -5.098 1 97.56 110 GLU A O 1
ATOM 863 N N . ILE A 1 111 ? -4.969 -20.125 -3.721 1 98.19 111 ILE A N 1
ATOM 864 C CA . ILE A 1 111 ? -4.582 -19.344 -4.883 1 98.19 111 ILE A CA 1
ATOM 865 C C . ILE A 1 111 ? -3.064 -19.375 -5.051 1 98.19 111 ILE A C 1
ATOM 867 O O . ILE A 1 111 ? -2.535 -18.906 -6.059 1 98.19 111 ILE A O 1
ATOM 871 N N . SER A 1 112 ? -2.316 -19.984 -4.16 1 98.12 112 SER A N 1
ATOM 872 C CA . SER A 1 112 ? -0.858 -19.922 -4.195 1 98.12 112 SER A CA 1
ATOM 873 C C . SER A 1 112 ? -0.306 -20.547 -5.473 1 98.12 112 SER A C 1
ATOM 875 O O . SER A 1 112 ? 0.764 -20.156 -5.945 1 98.12 112 SER A O 1
ATOM 877 N N . ARG A 1 113 ? -0.997 -21.422 -6.047 1 98.19 113 ARG A N 1
ATOM 878 C CA . ARG A 1 113 ? -0.543 -22.109 -7.254 1 98.19 113 ARG A CA 1
ATOM 879 C C . ARG A 1 113 ? -0.34 -21.125 -8.398 1 98.19 113 ARG A C 1
ATOM 881 O O . ARG A 1 113 ? 0.497 -21.344 -9.281 1 98.19 113 ARG A O 1
ATOM 888 N N . HIS A 1 114 ? -1.083 -20.047 -8.469 1 98.62 114 HIS A N 1
ATOM 889 C CA . HIS A 1 114 ? -1.005 -19.078 -9.547 1 98.62 114 HIS A CA 1
ATOM 890 C C . HIS A 1 114 ? 0.263 -18.234 -9.438 1 98.62 114 HIS A C 1
ATOM 892 O O . HIS A 1 114 ? 0.626 -17.516 -10.383 1 98.62 114 HIS A O 1
ATOM 898 N N . PHE A 1 115 ? 0.998 -18.359 -8.281 1 98.62 115 PHE A N 1
ATOM 899 C CA . PHE A 1 115 ? 2.125 -17.484 -8.016 1 98.62 115 PHE A CA 1
ATOM 900 C C . PHE A 1 115 ? 3.396 -18.281 -7.77 1 98.62 115 PHE A C 1
ATOM 902 O O . PHE A 1 115 ? 4.434 -17.719 -7.414 1 98.62 115 PHE A O 1
ATOM 909 N N . LYS A 1 116 ? 3.375 -19.531 -7.938 1 97.31 116 LYS A N 1
ATOM 910 C CA . LYS A 1 116 ? 4.453 -20.438 -7.57 1 97.31 116 LYS A CA 1
ATOM 911 C C . LYS A 1 116 ? 5.715 -20.156 -8.375 1 97.31 116 LYS A C 1
ATOM 913 O O . LYS A 1 116 ? 6.832 -20.375 -7.895 1 97.31 116 LYS A O 1
ATOM 918 N N . LYS A 1 117 ? 5.582 -19.625 -9.578 1 96.94 117 LYS A N 1
ATOM 919 C CA . LYS A 1 117 ? 6.734 -19.391 -10.438 1 96.94 117 LYS A CA 1
ATOM 920 C C . LYS A 1 117 ? 7.324 -18 -10.211 1 96.94 117 LYS A C 1
ATOM 922 O O . LYS A 1 117 ? 8.375 -17.672 -10.773 1 96.94 117 LYS A O 1
ATOM 927 N N . LEU A 1 118 ? 6.66 -17.219 -9.461 1 98 118 LEU A N 1
ATOM 928 C CA . LEU A 1 118 ? 7.152 -15.875 -9.18 1 98 118 LEU A CA 1
ATOM 929 C C . LEU A 1 118 ? 8.047 -15.867 -7.949 1 98 118 LEU A C 1
ATOM 931 O O . LEU A 1 118 ? 7.824 -16.641 -7.012 1 98 118 LEU A O 1
ATOM 935 N N . LYS A 1 119 ? 8.969 -15.031 -7.969 1 97.06 119 LYS A N 1
ATOM 936 C CA . LYS A 1 119 ? 9.891 -14.867 -6.848 1 97.06 119 LYS A CA 1
ATOM 937 C C . LYS A 1 119 ? 9.523 -13.648 -6.004 1 97.06 119 LYS A C 1
ATOM 939 O O . LYS A 1 119 ? 8.852 -12.742 -6.488 1 97.06 119 LYS A O 1
ATOM 944 N N . LEU A 1 120 ? 9.977 -13.648 -4.738 1 98 120 LEU A N 1
ATOM 945 C CA . LEU A 1 120 ? 9.852 -12.461 -3.895 1 98 120 LEU A CA 1
ATOM 946 C C . LEU A 1 120 ? 10.461 -11.242 -4.578 1 98 120 LEU A C 1
ATOM 948 O O . LEU A 1 120 ? 11.477 -11.359 -5.266 1 98 120 LEU A O 1
ATOM 952 N N . PHE A 1 121 ? 9.828 -10.18 -4.395 1 97.75 121 PHE A N 1
ATOM 953 C CA . PHE A 1 121 ? 10.289 -8.953 -5.035 1 97.75 121 PHE A CA 1
ATOM 954 C C . PHE A 1 121 ? 11.695 -8.594 -4.578 1 97.75 121 PHE A C 1
ATOM 956 O O . PHE A 1 121 ? 11.953 -8.469 -3.379 1 97.75 121 PHE A O 1
ATOM 963 N N . LYS A 1 122 ? 12.617 -8.523 -5.48 1 85.12 122 LYS A N 1
ATOM 964 C CA . LYS A 1 122 ? 13.992 -8.117 -5.234 1 85.12 122 LYS A CA 1
ATOM 965 C C . LYS A 1 122 ? 14.398 -6.961 -6.137 1 85.12 122 LYS A C 1
ATOM 967 O O . LYS A 1 122 ? 14.078 -6.949 -7.328 1 85.12 122 LYS A O 1
ATOM 972 N N . ALA A 1 123 ? 14.672 -5.797 -5.535 1 68.31 123 ALA A N 1
ATOM 973 C CA . ALA A 1 123 ? 15.211 -4.707 -6.352 1 68.31 123 ALA A CA 1
ATOM 974 C C . ALA A 1 123 ? 16.703 -4.895 -6.605 1 68.31 123 ALA A C 1
ATOM 976 O O . ALA A 1 123 ? 17.531 -4.52 -5.773 1 68.31 123 ALA A O 1
ATOM 977 N N . ASP A 1 124 ? 17.141 -5.992 -7.027 1 57.28 124 ASP A N 1
ATOM 978 C CA . ASP A 1 124 ? 18.578 -6.113 -7.227 1 57.28 124 ASP A CA 1
ATOM 979 C C . ASP A 1 124 ? 19.125 -4.906 -7.98 1 57.28 124 ASP A C 1
ATOM 981 O O . ASP A 1 124 ? 18.625 -4.555 -9.047 1 57.28 124 ASP A O 1
ATOM 985 N N . TYR A 1 125 ? 19.344 -3.85 -7.316 1 44.44 125 TYR A N 1
ATOM 986 C CA . TYR A 1 125 ? 20.172 -2.83 -7.957 1 44.44 125 TYR A CA 1
ATOM 987 C C . TYR A 1 125 ? 21.375 -3.457 -8.656 1 44.44 125 TYR A C 1
ATOM 989 O O . TYR A 1 125 ? 22.016 -4.344 -8.094 1 44.44 125 TYR A O 1
ATOM 997 N N . VAL A 1 126 ? 21.266 -3.703 -9.867 1 33.16 126 VAL A N 1
ATOM 998 C CA . VAL A 1 126 ? 22.5 -4.004 -10.562 1 33.16 126 VAL A CA 1
ATOM 999 C C . VAL A 1 126 ? 23.516 -2.877 -10.344 1 33.16 126 VAL A C 1
ATOM 1001 O O . VAL A 1 126 ? 23.141 -1.703 -10.305 1 33.16 126 VAL A O 1
ATOM 1004 N N . MET B 1 1 ? -24.078 22.797 -5.48 1 26.28 1 MET B N 1
ATOM 1005 C CA . MET B 1 1 ? -22.656 23 -5.805 1 26.28 1 MET B CA 1
ATOM 1006 C C . MET B 1 1 ? -21.906 21.672 -5.816 1 26.28 1 MET B C 1
ATOM 1008 O O . MET B 1 1 ? -21.922 20.938 -4.832 1 26.28 1 MET B O 1
ATOM 1012 N N . SER B 1 2 ? -21.953 20.797 -6.758 1 33.22 2 SER B N 1
ATOM 1013 C CA . SER B 1 2 ? -21.453 19.438 -6.867 1 33.22 2 SER B CA 1
ATOM 1014 C C . SER B 1 2 ? -20.062 19.312 -6.238 1 33.22 2 SER B C 1
ATOM 1016 O O . SER B 1 2 ? -19.125 20 -6.645 1 33.22 2 SER B O 1
ATOM 1018 N N . GLY B 1 3 ? -19.859 19.375 -4.984 1 35.47 3 GLY B N 1
ATOM 1019 C CA . GLY B 1 3 ? -18.672 19.594 -4.18 1 35.47 3 GLY B CA 1
ATOM 1020 C C . GLY B 1 3 ? -17.438 18.938 -4.75 1 35.47 3 GLY B C 1
ATOM 1021 O O . GLY B 1 3 ? -17.406 17.719 -4.949 1 35.47 3 GLY B O 1
ATOM 1022 N N . ILE B 1 4 ? -16.734 19.406 -5.645 1 40.75 4 ILE B N 1
ATOM 1023 C CA . ILE B 1 4 ? -15.531 19.016 -6.387 1 40.75 4 ILE B CA 1
ATOM 1024 C C . ILE B 1 4 ? -14.641 18.141 -5.496 1 40.75 4 ILE B C 1
ATOM 1026 O O . ILE B 1 4 ? -14.344 18.516 -4.359 1 40.75 4 ILE B O 1
ATOM 1030 N N . VAL B 1 5 ? -14.938 16.891 -5.266 1 46.94 5 VAL B N 1
ATOM 1031 C CA . VAL B 1 5 ? -13.984 16.016 -4.59 1 46.94 5 VAL B CA 1
ATOM 1032 C C . VAL B 1 5 ? -12.562 16.531 -4.82 1 46.94 5 VAL B C 1
ATOM 1034 O O . VAL B 1 5 ? -11.883 16.094 -5.754 1 46.94 5 VAL B O 1
ATOM 1037 N N . ALA B 1 6 ? -12.133 17.922 -4.883 1 60.94 6 ALA B N 1
ATOM 1038 C CA . ALA B 1 6 ? -10.906 18.547 -5.363 1 60.94 6 ALA B CA 1
ATOM 1039 C C . ALA B 1 6 ? -9.773 18.375 -4.359 1 60.94 6 ALA B C 1
ATOM 1041 O O . ALA B 1 6 ? -9.961 18.562 -3.156 1 60.94 6 ALA B O 1
ATOM 1042 N 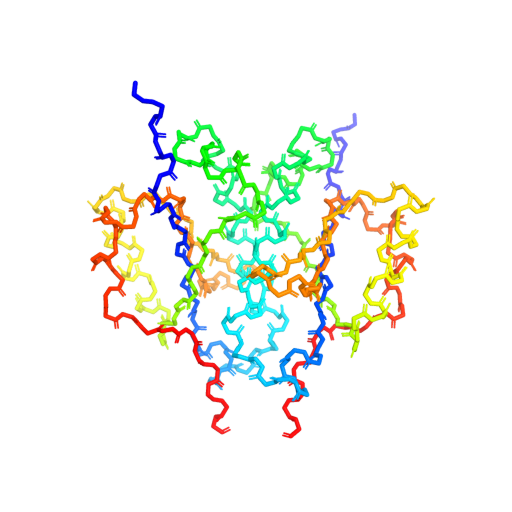N . GLY B 1 7 ? -8.719 17.672 -4.594 1 88.94 7 GLY B N 1
ATOM 1043 C CA . GLY B 1 7 ? -7.324 17.719 -4.176 1 88.94 7 GLY B CA 1
ATOM 1044 C C . GLY B 1 7 ? -7.023 16.828 -2.988 1 88.94 7 GLY B C 1
ATOM 1045 O O . GLY B 1 7 ? -6.371 17.25 -2.031 1 88.94 7 GLY B O 1
ATOM 1046 N N . LEU B 1 8 ? -7.883 15.57 -2.816 1 98.25 8 LEU B N 1
ATOM 1047 C CA . LEU B 1 8 ? -7.605 14.641 -1.725 1 98.25 8 LEU B CA 1
ATOM 1048 C C . LEU B 1 8 ? -6.277 13.93 -1.942 1 98.25 8 LEU B C 1
ATOM 1050 O O . LEU B 1 8 ? -5.949 13.539 -3.068 1 98.25 8 LEU B O 1
ATOM 1054 N N . VAL B 1 9 ? -5.57 13.852 -0.815 1 98.75 9 VAL B N 1
ATOM 1055 C CA . VAL B 1 9 ? -4.27 13.188 -0.847 1 98.75 9 VAL B CA 1
ATOM 1056 C C . VAL B 1 9 ? -4.125 12.273 0.368 1 98.75 9 VAL B C 1
ATOM 1058 O O . VAL B 1 9 ? -4.688 12.547 1.43 1 98.75 9 VAL B O 1
ATOM 1061 N N . GLN B 1 10 ? -3.559 11.164 0.225 1 98.94 10 GLN B N 1
ATOM 1062 C CA . GLN B 1 10 ? -3.115 10.297 1.311 1 98.94 10 GLN B CA 1
ATOM 1063 C C . GLN B 1 10 ? -1.594 10.273 1.415 1 98.94 10 GLN B C 1
ATOM 1065 O O . GLN B 1 10 ? -0.901 10.016 0.428 1 98.94 10 GLN B O 1
ATOM 1070 N N . TYR B 1 11 ? -1.051 10.625 2.557 1 98.94 11 TYR B N 1
ATOM 1071 C CA . TYR B 1 11 ? 0.389 10.578 2.785 1 98.94 11 TYR B CA 1
ATOM 1072 C C . TYR B 1 11 ? 0.808 9.219 3.334 1 98.94 11 TYR B C 1
ATOM 1074 O O . TYR B 1 11 ? 0.156 8.68 4.23 1 98.94 11 TYR B O 1
ATOM 1082 N N . VAL B 1 12 ? 1.82 8.68 2.777 1 98.94 12 VAL B N 1
ATOM 1083 C CA . VAL B 1 12 ? 2.502 7.461 3.201 1 98.94 12 VAL B CA 1
ATOM 1084 C C . VAL B 1 12 ? 3.938 7.785 3.607 1 98.94 12 VAL B C 1
ATOM 1086 O O . VAL B 1 12 ? 4.773 8.102 2.758 1 98.94 12 VAL B O 1
ATOM 1089 N N . VAL B 1 13 ? 4.238 7.707 4.852 1 98.94 13 VAL B N 1
ATOM 1090 C CA . VAL B 1 13 ? 5.566 8.047 5.348 1 98.94 13 VAL B CA 1
ATOM 1091 C C . VAL B 1 13 ? 6.305 6.773 5.754 1 98.94 13 VAL B C 1
ATOM 1093 O O . VAL B 1 13 ? 5.859 6.043 6.641 1 98.94 13 VAL B O 1
ATOM 1096 N N . VAL B 1 14 ? 7.426 6.551 5.137 1 98.88 14 VAL B N 1
ATOM 1097 C CA . VAL B 1 14 ? 8.148 5.293 5.301 1 98.88 14 VAL B CA 1
ATOM 1098 C C . VAL B 1 14 ? 9.555 5.57 5.84 1 98.88 14 VAL B C 1
ATOM 1100 O O . VAL B 1 14 ? 10.219 6.504 5.395 1 98.88 14 VAL B O 1
ATOM 1103 N N . ARG B 1 15 ? 9.938 4.785 6.793 1 98.44 15 ARG B N 1
ATOM 1104 C CA . ARG B 1 15 ? 11.312 4.867 7.27 1 98.44 15 ARG B CA 1
ATOM 1105 C C . ARG B 1 15 ? 12.297 4.492 6.164 1 98.44 15 ARG B C 1
ATOM 1107 O O . ARG B 1 15 ? 12.258 3.377 5.645 1 98.44 15 ARG B O 1
ATOM 1114 N N . THR B 1 16 ? 13.234 5.387 5.883 1 97.62 16 THR B N 1
ATOM 1115 C CA . THR B 1 16 ? 14.211 5.145 4.828 1 97.62 16 THR B CA 1
ATOM 1116 C C . THR B 1 16 ? 15.328 4.234 5.328 1 97.62 16 THR B C 1
ATOM 1118 O O . THR B 1 16 ? 15.938 3.498 4.547 1 97.62 16 THR B O 1
ATOM 1121 N N . ASP B 1 17 ? 15.656 4.289 6.609 1 96.75 17 ASP B N 1
ATOM 1122 C CA . ASP B 1 17 ? 16.766 3.506 7.164 1 96.75 17 ASP B CA 1
ATOM 1123 C C . ASP B 1 17 ? 16.469 2.01 7.082 1 96.75 17 ASP B C 1
ATOM 1125 O O . ASP B 1 17 ? 17.375 1.185 7.211 1 96.75 17 ASP B O 1
ATOM 1129 N N . LEU B 1 18 ? 15.18 1.588 6.891 1 97.12 18 LEU B N 1
ATOM 1130 C CA . LEU B 1 18 ? 14.859 0.182 6.668 1 97.12 18 LEU B CA 1
ATOM 1131 C C . LEU B 1 18 ? 15.633 -0.37 5.477 1 97.12 18 LEU B C 1
ATOM 1133 O O . LEU B 1 18 ? 16.141 -1.488 5.527 1 97.12 18 LEU B O 1
ATOM 1137 N N . LEU B 1 19 ? 15.672 0.436 4.457 1 95.31 19 LEU B N 1
ATOM 1138 C CA . LEU B 1 19 ? 16.344 0.017 3.232 1 95.31 19 LEU B CA 1
ATOM 1139 C C . LEU B 1 19 ? 17.844 0.278 3.324 1 95.31 19 LEU B C 1
ATOM 1141 O O . LEU B 1 19 ? 18.656 -0.588 2.98 1 95.31 19 LEU B O 1
ATOM 1145 N N . THR B 1 20 ? 18.219 1.425 3.785 1 93.75 20 THR B N 1
ATOM 1146 C CA . THR B 1 20 ? 19.609 1.876 3.689 1 93.75 20 THR B CA 1
ATOM 1147 C C . THR B 1 20 ? 20.453 1.257 4.797 1 93.75 20 THR B C 1
ATOM 1149 O O . THR B 1 20 ? 21.344 0.446 4.523 1 93.75 20 THR B O 1
ATOM 1152 N N . SER B 1 21 ? 20.156 1.519 6.074 1 94.44 21 SER B N 1
ATOM 1153 C CA . SER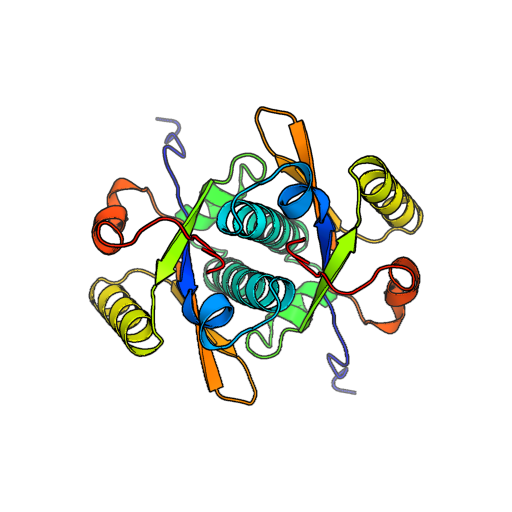 B 1 21 ? 21 1.103 7.188 1 94.44 21 SER B CA 1
ATOM 1154 C C . SER B 1 21 ? 20.641 -0.304 7.656 1 94.44 21 SER B C 1
ATOM 1156 O O . SER B 1 21 ? 21.516 -1.075 8.055 1 94.44 21 SER B O 1
ATOM 1158 N N . LEU B 1 22 ? 19.391 -0.656 7.535 1 95.12 22 LEU B N 1
ATOM 1159 C CA . LEU B 1 22 ? 18.969 -1.938 8.078 1 95.12 22 LEU B CA 1
ATOM 1160 C C . LEU B 1 22 ? 18.859 -2.99 6.98 1 95.12 22 LEU B C 1
ATOM 1162 O O . LEU B 1 22 ? 18.609 -4.164 7.258 1 95.12 22 LEU B O 1
ATOM 1166 N N . SER B 1 23 ? 18.953 -2.691 5.742 1 95 23 SER B N 1
ATOM 1167 C CA . SER B 1 23 ? 19.094 -3.549 4.57 1 95 23 SER B CA 1
ATOM 1168 C C . SER B 1 23 ? 17.891 -4.469 4.402 1 95 23 SER B C 1
ATOM 1170 O O . SER B 1 23 ? 18.047 -5.645 4.059 1 95 23 SER B O 1
ATOM 1172 N N . TRP B 1 24 ? 16.766 -3.873 4.707 1 96.06 24 TRP B N 1
ATOM 1173 C CA . TRP B 1 24 ? 15.555 -4.629 4.379 1 96.06 24 TRP B CA 1
ATOM 1174 C C . TRP B 1 24 ? 15.391 -4.758 2.869 1 96.06 24 TRP B C 1
ATOM 1176 O O . TRP B 1 24 ? 15.695 -3.826 2.123 1 96.06 24 TRP B O 1
ATOM 1186 N N . PRO B 1 25 ? 14.852 -5.969 2.441 1 96 25 PRO B N 1
ATOM 1187 C CA . PRO B 1 25 ? 14.484 -6.02 1.026 1 96 25 PRO B CA 1
ATOM 1188 C C . PRO B 1 25 ? 13.367 -5.039 0.672 1 96 25 PRO B C 1
ATOM 1190 O O . PRO B 1 25 ? 12.453 -4.816 1.477 1 96 25 PRO B O 1
ATOM 1193 N N . VAL B 1 26 ? 13.43 -4.5 -0.555 1 96.81 26 VAL B N 1
ATOM 1194 C CA . VAL B 1 26 ? 12.461 -3.512 -1.012 1 96.81 26 VAL B CA 1
ATOM 1195 C C . VAL B 1 26 ? 11.047 -4.086 -0.905 1 96.81 26 VAL B C 1
ATOM 1197 O O . VAL B 1 26 ? 10.117 -3.387 -0.495 1 96.81 26 VAL B O 1
ATOM 1200 N N . GLY B 1 27 ? 10.852 -5.355 -1.242 1 97.94 27 GLY B N 1
ATOM 1201 C CA . GLY B 1 27 ? 9.547 -5.996 -1.154 1 97.94 27 GLY B CA 1
ATOM 1202 C C . GLY B 1 27 ? 8.953 -5.945 0.24 1 97.94 27 GLY B C 1
ATOM 1203 O O . GLY B 1 27 ? 7.742 -5.773 0.397 1 97.94 27 GLY B O 1
ATOM 1204 N N . ALA B 1 28 ? 9.789 -6.125 1.244 1 97.75 28 ALA B N 1
ATOM 1205 C CA . ALA B 1 28 ? 9.312 -6.047 2.621 1 97.75 28 ALA B CA 1
ATOM 1206 C C . ALA B 1 28 ? 8.828 -4.637 2.957 1 97.75 28 ALA B C 1
ATOM 1208 O O . ALA B 1 28 ? 7.832 -4.465 3.658 1 97.75 28 ALA B O 1
ATOM 1209 N N . VAL B 1 29 ? 9.5 -3.637 2.537 1 97.94 29 VAL B N 1
ATOM 1210 C CA . VAL B 1 29 ? 9.125 -2.248 2.781 1 97.94 29 VAL B CA 1
ATOM 1211 C C . VAL B 1 29 ? 7.812 -1.937 2.074 1 97.94 29 VAL B C 1
ATOM 1213 O O . VAL B 1 29 ? 6.922 -1.309 2.652 1 97.94 29 VAL B O 1
ATOM 1216 N N . ILE B 1 30 ? 7.668 -2.426 0.835 1 98.69 30 ILE B N 1
ATOM 1217 C CA . ILE B 1 30 ? 6.41 -2.283 0.111 1 98.69 30 ILE B CA 1
ATOM 1218 C C . ILE B 1 30 ? 5.277 -2.92 0.915 1 98.69 30 ILE B C 1
ATOM 1220 O O . ILE B 1 30 ? 4.203 -2.33 1.064 1 98.69 30 ILE B O 1
ATOM 1224 N N . ALA B 1 31 ? 5.547 -4.086 1.457 1 98.81 31 ALA B N 1
ATOM 1225 C CA . ALA B 1 31 ? 4.523 -4.785 2.23 1 98.81 31 ALA B CA 1
ATOM 1226 C C . ALA B 1 31 ? 4.074 -3.949 3.428 1 98.81 31 ALA B C 1
ATOM 1228 O O . ALA B 1 31 ? 2.883 -3.879 3.73 1 98.81 31 ALA B O 1
ATOM 1229 N N . GLN B 1 32 ? 5.02 -3.375 4.156 1 98.81 32 GLN B N 1
ATOM 1230 C CA . GLN B 1 32 ? 4.672 -2.561 5.316 1 98.81 32 GLN B CA 1
ATOM 1231 C C . GLN B 1 32 ? 3.746 -1.413 4.926 1 98.81 32 GLN B C 1
ATOM 1233 O O . GLN B 1 32 ? 2.729 -1.179 5.578 1 98.81 32 GLN B O 1
ATOM 1238 N N . ALA B 1 33 ? 4.086 -0.703 3.854 1 98.88 33 ALA B N 1
ATOM 1239 C CA . ALA B 1 33 ? 3.264 0.409 3.381 1 98.88 33 ALA B CA 1
ATOM 1240 C C . ALA B 1 33 ? 1.873 -0.07 2.975 1 98.88 33 ALA B C 1
ATOM 1242 O O . ALA B 1 33 ? 0.872 0.589 3.27 1 98.88 33 ALA B O 1
ATOM 1243 N N . CYS B 1 34 ? 1.815 -1.177 2.291 1 98.94 34 CYS B N 1
ATOM 1244 C CA . CYS B 1 34 ? 0.536 -1.739 1.876 1 98.94 34 CYS B CA 1
ATOM 1245 C C . CYS B 1 34 ? -0.311 -2.119 3.084 1 98.94 34 CYS B C 1
ATOM 1247 O O . CYS B 1 34 ? -1.524 -1.908 3.09 1 98.94 34 CYS B O 1
ATOM 1249 N N . HIS B 1 35 ? 0.326 -2.715 4.098 1 98.94 35 HIS B N 1
ATOM 1250 C CA . HIS B 1 35 ? -0.401 -3.041 5.32 1 98.94 35 HIS B CA 1
ATOM 1251 C C . HIS B 1 35 ? -1.028 -1.794 5.938 1 98.94 35 HIS B C 1
ATOM 1253 O O . HIS B 1 35 ? -2.219 -1.786 6.254 1 98.94 35 HIS B O 1
ATOM 1259 N N . ALA B 1 36 ? -0.257 -0.796 6.121 1 98.94 36 ALA B N 1
ATOM 1260 C CA . ALA B 1 36 ? -0.747 0.439 6.73 1 98.94 36 ALA B CA 1
ATOM 1261 C C . ALA B 1 36 ? -1.868 1.054 5.895 1 98.94 36 ALA B C 1
ATOM 1263 O O . ALA B 1 36 ? -2.869 1.525 6.441 1 98.94 36 ALA B O 1
ATOM 1264 N N . THR B 1 37 ? -1.689 1.064 4.586 1 98.94 37 THR B N 1
ATOM 1265 C CA . THR B 1 37 ? -2.691 1.596 3.668 1 98.94 37 THR B CA 1
ATOM 1266 C C . THR B 1 37 ? -4 0.823 3.791 1 98.94 37 THR B C 1
ATOM 1268 O O . THR B 1 37 ? -5.078 1.421 3.85 1 98.94 37 THR B O 1
ATOM 1271 N N . THR B 1 38 ? -3.906 -0.468 3.857 1 98.88 38 THR B N 1
ATOM 1272 C CA . THR B 1 38 ? -5.082 -1.309 4.051 1 98.88 38 THR B CA 1
ATOM 1273 C C . THR B 1 38 ? -5.777 -0.97 5.367 1 98.88 38 THR B C 1
ATOM 1275 O O . THR B 1 38 ? -6.996 -0.795 5.402 1 98.88 38 THR B O 1
ATOM 1278 N N . ALA B 1 39 ? -4.984 -0.872 6.418 1 98.88 39 ALA B N 1
ATOM 1279 C CA . ALA B 1 39 ? -5.535 -0.588 7.742 1 98.88 39 ALA B CA 1
ATOM 1280 C C . ALA B 1 39 ? -6.301 0.733 7.746 1 98.88 39 ALA B C 1
ATOM 1282 O O . ALA B 1 39 ? -7.426 0.805 8.242 1 98.88 39 ALA B O 1
ATOM 1283 N N . VAL B 1 40 ? -5.727 1.737 7.172 1 98.88 40 VAL B N 1
ATOM 1284 C CA . VAL B 1 40 ? -6.348 3.057 7.152 1 98.88 40 VAL B CA 1
ATOM 1285 C C . VAL B 1 40 ? -7.637 3.008 6.332 1 98.88 40 VAL B C 1
ATOM 1287 O O . VAL B 1 40 ? -8.656 3.57 6.734 1 98.88 40 VAL B O 1
ATOM 1290 N N . THR B 1 41 ? -7.57 2.338 5.176 1 98.81 41 THR B N 1
ATOM 1291 C CA . THR B 1 41 ? -8.734 2.221 4.309 1 98.81 41 THR B CA 1
ATOM 1292 C C . THR B 1 41 ? -9.898 1.57 5.051 1 98.81 41 THR B C 1
ATOM 1294 O O . THR B 1 41 ? -11.047 2 4.918 1 98.81 41 THR B O 1
ATOM 1297 N N . HIS B 1 42 ? -9.609 0.617 5.863 1 98.81 42 HIS B N 1
ATOM 1298 C CA . HIS B 1 42 ? -10.633 -0.092 6.621 1 98.81 42 HIS B CA 1
ATOM 1299 C C . HIS B 1 42 ? -11.109 0.737 7.809 1 98.81 42 HIS B C 1
ATOM 1301 O O . HIS B 1 42 ? -12.312 0.952 7.973 1 98.81 42 HIS B O 1
ATOM 1307 N N . LEU B 1 43 ? -10.203 1.222 8.617 1 98.75 43 LEU B N 1
ATOM 1308 C CA . LEU B 1 43 ? -10.508 1.918 9.859 1 98.75 43 LEU B CA 1
ATOM 1309 C C . LEU B 1 43 ? -11.367 3.15 9.594 1 98.75 43 LEU B C 1
ATOM 1311 O O . LEU B 1 43 ? -12.242 3.488 10.391 1 98.75 43 LEU B O 1
ATOM 1315 N N . TYR B 1 44 ? -11.156 3.76 8.453 1 98.75 44 TYR B N 1
ATOM 1316 C CA . TYR B 1 44 ? -11.82 5.023 8.172 1 98.75 44 TYR B CA 1
ATOM 1317 C C . TYR B 1 44 ? -12.68 4.914 6.91 1 98.75 44 TYR B C 1
ATOM 1319 O O . TYR B 1 44 ? -12.883 5.902 6.203 1 98.75 44 TYR B O 1
ATOM 1327 N N . HIS B 1 45 ? -13.086 3.748 6.605 1 98.44 45 HIS B N 1
ATOM 1328 C CA . HIS B 1 45 ? -13.812 3.479 5.371 1 98.44 45 HIS B CA 1
ATOM 1329 C C . HIS B 1 45 ? -15.07 4.344 5.273 1 98.44 45 HIS B C 1
ATOM 1331 O O . HIS B 1 45 ? -15.445 4.77 4.18 1 98.44 45 HIS B O 1
ATOM 1337 N N . GLN B 1 46 ? -15.727 4.672 6.379 1 98.06 46 GLN B N 1
ATOM 1338 C CA . GLN B 1 46 ? -17 5.398 6.352 1 98.06 46 GLN B CA 1
ATOM 1339 C C . GLN B 1 46 ? -16.766 6.906 6.422 1 98.06 46 GLN B C 1
ATOM 1341 O O . GLN B 1 46 ? -17.719 7.684 6.348 1 98.06 46 GLN B O 1
ATOM 1346 N N . ASP B 1 47 ? -15.508 7.285 6.613 1 98.69 47 ASP B N 1
ATOM 1347 C CA . ASP B 1 47 ? -15.188 8.711 6.641 1 98.69 47 ASP B CA 1
ATOM 1348 C C . ASP B 1 47 ? -15.523 9.375 5.305 1 98.69 47 ASP B C 1
ATOM 1350 O O . ASP B 1 47 ? -15.281 8.805 4.242 1 98.69 47 ASP B O 1
ATOM 1354 N N . ASP B 1 48 ? -16.031 10.586 5.316 1 98.12 48 ASP B N 1
ATOM 1355 C CA . ASP B 1 48 ? -16.484 11.281 4.117 1 98.12 48 ASP B CA 1
ATOM 1356 C C . ASP B 1 48 ? -15.344 11.477 3.121 1 98.12 48 ASP B C 1
ATOM 1358 O O . ASP B 1 48 ? -15.523 11.266 1.92 1 98.12 48 ASP B O 1
ATOM 1362 N N . ASN B 1 49 ? -14.234 11.969 3.574 1 98.38 49 ASN B N 1
ATOM 1363 C CA . ASN B 1 49 ? -13.086 12.141 2.693 1 98.38 49 ASN B CA 1
ATOM 1364 C C . ASN B 1 49 ? -12.664 10.812 2.062 1 98.38 49 ASN B C 1
ATOM 1366 O O . ASN B 1 49 ? -12.367 10.758 0.869 1 98.38 49 ASN B O 1
ATOM 1370 N N . THR B 1 50 ? -12.594 9.773 2.922 1 98.75 50 THR B N 1
ATOM 1371 C CA . THR B 1 50 ? -12.211 8.453 2.428 1 98.75 50 THR B CA 1
ATOM 1372 C C . THR B 1 50 ? -13.203 7.957 1.38 1 98.75 50 THR B C 1
ATOM 1374 O O . THR B 1 50 ? -12.805 7.441 0.334 1 98.75 50 THR B O 1
ATOM 1377 N N . GLN B 1 51 ? -14.516 8.188 1.646 1 98.5 51 GLN B N 1
ATOM 1378 C CA . GLN B 1 51 ? -15.531 7.758 0.686 1 98.5 51 GLN B CA 1
ATOM 1379 C C . GLN B 1 51 ? -15.375 8.5 -0.639 1 98.5 51 GLN B C 1
ATOM 1381 O O . GLN B 1 51 ? -15.469 7.898 -1.709 1 98.5 51 GLN B O 1
ATOM 1386 N N . ARG B 1 52 ? -15.156 9.742 -0.585 1 98.12 52 ARG B N 1
ATOM 1387 C CA . ARG B 1 52 ? -14.938 10.523 -1.801 1 98.12 52 ARG B CA 1
ATOM 1388 C C . ARG B 1 52 ? -13.68 10.07 -2.525 1 98.12 52 ARG B C 1
ATOM 1390 O O . ARG B 1 52 ? -13.664 9.969 -3.756 1 98.12 52 ARG B O 1
ATOM 1397 N N . TYR B 1 53 ? -12.68 9.852 -1.779 1 98.56 53 TYR B N 1
ATOM 1398 C CA . TYR B 1 53 ? -11.398 9.359 -2.277 1 98.56 53 TYR B CA 1
ATOM 1399 C C . TYR B 1 53 ? -11.57 8.039 -3.021 1 98.56 53 TYR B C 1
ATOM 1401 O O . TYR B 1 53 ? -11.008 7.855 -4.105 1 98.56 53 TYR B O 1
ATOM 1409 N N . LEU B 1 54 ? -12.414 7.164 -2.506 1 98.31 54 LEU B N 1
ATOM 1410 C CA . LEU B 1 54 ? -12.617 5.82 -3.031 1 98.31 54 LEU B CA 1
ATOM 1411 C C . LEU B 1 54 ? -13.641 5.828 -4.168 1 98.31 54 LEU B C 1
ATOM 1413 O O . LEU B 1 54 ? -13.719 4.871 -4.941 1 98.31 54 LEU B O 1
ATOM 1417 N N . ALA B 1 55 ? -14.391 6.867 -4.301 1 97.56 55 ALA B N 1
ATOM 1418 C CA . ALA B 1 55 ? -15.414 6.969 -5.336 1 97.56 55 ALA B CA 1
ATOM 1419 C C . ALA B 1 55 ? -14.781 7.129 -6.715 1 97.56 55 ALA B C 1
ATOM 1421 O O . ALA B 1 55 ? -15.414 6.836 -7.734 1 97.56 55 ALA B O 1
ATOM 1422 N N . ASP B 1 56 ? -13.555 7.613 -6.809 1 95.56 56 ASP B N 1
ATOM 1423 C CA . ASP B 1 56 ? -12.781 7.73 -8.039 1 95.56 56 ASP B CA 1
ATOM 1424 C C . ASP B 1 56 ? -11.461 6.969 -7.934 1 95.56 56 ASP B C 1
ATOM 1426 O O . ASP B 1 56 ? -10.383 7.566 -7.984 1 95.56 56 ASP B O 1
ATOM 1430 N N . LEU B 1 57 ? -11.562 5.664 -7.918 1 95.69 57 LEU B N 1
ATOM 1431 C CA . LEU B 1 57 ? -10.484 4.754 -7.539 1 95.69 57 LEU B CA 1
ATOM 1432 C C . LEU B 1 57 ? -9.281 4.922 -8.461 1 95.69 57 LEU B C 1
ATOM 1434 O O . LEU B 1 57 ? -8.133 4.848 -8.016 1 95.69 57 LEU B O 1
ATOM 1438 N N . ASP B 1 58 ? -9.492 5.188 -9.703 1 95.06 58 ASP B N 1
ATOM 1439 C CA . ASP B 1 58 ? -8.406 5.188 -10.672 1 95.06 58 ASP B CA 1
ATOM 1440 C C . ASP B 1 58 ? -7.652 6.516 -10.656 1 95.06 58 ASP B C 1
ATOM 1442 O O . ASP B 1 58 ? -6.652 6.676 -11.352 1 95.06 58 ASP B O 1
ATOM 1446 N N . ASN B 1 59 ? -8.125 7.5 -9.781 1 94.94 59 ASN B N 1
ATOM 1447 C CA . ASN B 1 59 ? -7.5 8.812 -9.727 1 94.94 59 ASN B CA 1
ATOM 1448 C C . ASN B 1 59 ? -7.113 9.195 -8.297 1 94.94 59 ASN B C 1
ATOM 1450 O O . ASN B 1 59 ? -7.137 10.367 -7.934 1 94.94 59 ASN B O 1
ATOM 1454 N N . MET B 1 60 ? -6.879 8.172 -7.5 1 97.81 60 MET B N 1
ATOM 1455 C CA . MET B 1 60 ? -6.359 8.422 -6.16 1 97.81 60 M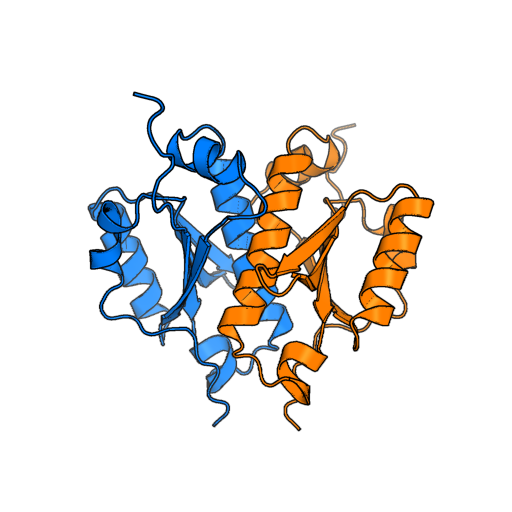ET B CA 1
ATOM 1456 C C . MET B 1 60 ? -4.973 9.047 -6.219 1 97.81 60 MET B C 1
ATOM 1458 O O . MET B 1 60 ? -4.195 8.766 -7.133 1 97.81 60 MET B O 1
ATOM 1462 N N . HIS B 1 61 ? -4.648 9.891 -5.238 1 98 61 HIS B N 1
ATOM 1463 C CA . HIS B 1 61 ? -3.334 10.516 -5.141 1 98 61 HIS B CA 1
ATOM 1464 C C . HIS B 1 61 ? -2.662 10.18 -3.814 1 98 61 HIS B C 1
ATOM 1466 O O . HIS B 1 61 ? -3.182 10.516 -2.746 1 98 61 HIS B O 1
ATOM 1472 N N . LYS B 1 62 ? -1.513 9.5 -3.908 1 98.75 62 LYS B N 1
ATOM 1473 C CA . LYS B 1 62 ? -0.695 9.188 -2.738 1 98.75 62 LYS B CA 1
ATOM 1474 C C . LYS B 1 62 ? 0.685 9.836 -2.85 1 98.75 62 LYS B C 1
ATOM 1476 O O . LYS B 1 62 ? 1.286 9.844 -3.926 1 98.75 62 LYS B O 1
ATOM 1481 N N . VAL B 1 63 ? 1.138 10.367 -1.752 1 98.75 63 VAL B N 1
ATOM 1482 C CA . VAL B 1 63 ? 2.486 10.922 -1.642 1 98.75 63 VAL B CA 1
ATOM 1483 C C . VAL B 1 63 ? 3.312 10.07 -0.681 1 98.75 63 VAL B C 1
ATOM 1485 O O . VAL B 1 63 ? 2.979 9.953 0.501 1 98.75 63 VAL B O 1
ATOM 1488 N N . VAL B 1 64 ? 4.352 9.484 -1.207 1 98.88 64 VAL B N 1
ATOM 1489 C CA . VAL B 1 64 ? 5.227 8.656 -0.387 1 98.88 64 VAL B CA 1
ATOM 1490 C C . VAL B 1 64 ? 6.445 9.461 0.048 1 98.88 64 VAL B C 1
ATOM 1492 O O . VAL B 1 64 ? 7.246 9.891 -0.788 1 98.88 64 VAL B O 1
ATOM 1495 N N . LEU B 1 65 ? 6.57 9.656 1.364 1 98.88 65 LEU B N 1
ATOM 1496 C CA . LEU B 1 65 ? 7.652 10.438 1.956 1 98.88 65 LEU B CA 1
ATOM 1497 C C . LEU B 1 65 ? 8.57 9.547 2.789 1 98.88 65 LEU B C 1
ATOM 1499 O O . LEU B 1 65 ? 8.195 8.438 3.166 1 98.88 65 LEU B O 1
ATOM 1503 N N . GLY B 1 66 ? 9.797 10.07 2.996 1 98.5 66 GLY B N 1
ATOM 1504 C CA . GLY B 1 66 ? 10.773 9.344 3.803 1 98.5 66 GLY B CA 1
ATOM 1505 C C . GLY B 1 66 ? 11.055 10.016 5.133 1 98.5 66 GLY B C 1
ATOM 1506 O O . GLY B 1 66 ? 11.031 11.242 5.234 1 98.5 66 GLY B O 1
ATOM 1507 N N . VAL B 1 67 ? 11.211 9.211 6.125 1 98.25 67 VAL B N 1
ATOM 1508 C CA . VAL B 1 67 ? 11.742 9.641 7.41 1 98.25 67 VAL B CA 1
ATOM 1509 C C . VAL B 1 67 ? 12.93 8.766 7.805 1 98.25 67 VAL B C 1
ATOM 1511 O O . VAL B 1 67 ? 12.93 7.559 7.543 1 98.25 67 VAL B O 1
ATOM 1514 N N . GLU B 1 68 ? 13.914 9.281 8.484 1 96.5 68 GLU B N 1
ATOM 1515 C CA . GLU B 1 68 ? 15.211 8.617 8.531 1 96.5 68 GLU B CA 1
ATOM 1516 C C . GLU B 1 68 ? 15.336 7.723 9.758 1 96.5 68 GLU B C 1
ATOM 1518 O O . GLU B 1 68 ? 16.344 7.047 9.945 1 96.5 68 GLU B O 1
ATOM 1523 N N . SER B 1 69 ? 14.297 7.73 10.711 1 97.69 69 SER B N 1
ATOM 1524 C CA . SER B 1 69 ? 14.453 6.934 11.922 1 97.69 69 SER B CA 1
ATOM 1525 C C . SER B 1 69 ? 13.102 6.629 12.562 1 97.69 69 SER B C 1
ATOM 1527 O O . SER B 1 69 ? 12.109 7.309 12.289 1 97.69 69 SER B O 1
ATOM 1529 N N . GLU B 1 70 ? 13.18 5.617 13.398 1 98.25 70 GLU B N 1
ATOM 1530 C CA . GLU B 1 70 ? 12.008 5.246 14.195 1 98.25 70 GLU B CA 1
ATOM 1531 C C . GLU B 1 70 ? 11.539 6.414 15.062 1 98.25 70 GLU B C 1
ATOM 1533 O O . GLU B 1 70 ? 10.344 6.691 15.133 1 98.25 70 GLU B O 1
ATOM 1538 N N . THR B 1 71 ? 12.5 7.055 15.711 1 98.5 71 THR B N 1
ATOM 1539 C CA . THR B 1 71 ? 12.18 8.164 16.609 1 98.5 71 THR B CA 1
ATOM 1540 C C . THR B 1 71 ? 11.43 9.258 15.859 1 98.5 71 THR B C 1
ATOM 1542 O O . THR B 1 71 ? 10.422 9.766 16.344 1 98.5 71 THR B O 1
ATOM 1545 N N . LYS B 1 72 ? 11.898 9.625 14.688 1 98.44 72 LYS B N 1
ATOM 1546 C CA . LYS B 1 72 ? 11.266 10.68 13.898 1 98.44 72 LYS B CA 1
ATOM 1547 C C . LYS B 1 72 ? 9.875 10.258 13.438 1 98.44 72 LYS B C 1
ATOM 1549 O O . LYS B 1 72 ? 8.953 11.078 13.414 1 98.44 72 LYS B O 1
ATOM 1554 N N . LEU B 1 73 ? 9.727 9.016 13.094 1 98.81 73 LEU B N 1
ATOM 1555 C CA . LEU B 1 73 ? 8.422 8.508 12.688 1 98.81 73 LEU B CA 1
ATOM 1556 C C . LEU B 1 73 ? 7.43 8.578 13.836 1 98.81 73 LEU B C 1
ATOM 1558 O O . LEU B 1 73 ? 6.297 9.039 13.664 1 98.81 73 LEU B O 1
ATOM 1562 N N . CYS B 1 74 ? 7.848 8.148 15 1 98.81 74 CYS B N 1
ATOM 1563 C CA . CYS B 1 74 ? 6.98 8.148 16.172 1 98.81 74 CYS B CA 1
ATOM 1564 C C . CYS B 1 74 ? 6.629 9.562 16.594 1 98.81 74 CYS B C 1
ATOM 1566 O O . CYS B 1 74 ? 5.496 9.836 17 1 98.81 74 CYS B O 1
ATOM 1568 N N . ASN B 1 75 ? 7.617 10.43 16.531 1 98.81 75 ASN B N 1
ATOM 1569 C CA . ASN B 1 75 ? 7.348 11.828 16.812 1 98.81 75 ASN B CA 1
ATOM 1570 C C . ASN B 1 75 ? 6.301 12.406 15.867 1 98.81 75 ASN B C 1
ATOM 1572 O O . ASN B 1 75 ? 5.414 13.148 16.281 1 98.81 75 ASN B O 1
ATOM 1576 N N . LEU B 1 76 ? 6.469 12.117 14.617 1 98.88 76 LEU B N 1
ATOM 1577 C CA . LEU B 1 76 ? 5.48 12.555 13.641 1 98.88 76 LEU B CA 1
ATOM 1578 C C . LEU B 1 76 ? 4.094 12.031 14 1 98.88 76 LEU B C 1
ATOM 1580 O O . LEU B 1 76 ? 3.113 12.781 13.953 1 98.88 76 LEU B O 1
ATOM 1584 N N . SER B 1 77 ? 3.969 10.773 14.297 1 98.94 77 SER B N 1
ATOM 1585 C CA . SER B 1 77 ? 2.691 10.188 14.695 1 98.94 77 SER B CA 1
ATOM 1586 C C . SER B 1 77 ? 2.074 10.945 15.867 1 98.94 77 SER B C 1
ATOM 1588 O O . SER B 1 77 ? 0.876 11.234 15.859 1 98.94 77 SER B O 1
ATOM 1590 N N . GLN B 1 78 ? 2.902 11.203 16.844 1 98.88 78 GLN B N 1
ATOM 1591 C CA . GLN B 1 78 ? 2.426 11.938 18 1 98.88 78 GLN B CA 1
ATOM 1592 C C . GLN B 1 78 ? 1.908 13.312 17.609 1 98.88 78 GLN B C 1
ATOM 1594 O O . GLN B 1 78 ? 0.855 13.75 18.094 1 98.88 78 GLN B O 1
ATOM 1599 N N . LYS B 1 79 ? 2.619 13.992 16.797 1 98.81 79 LYS B N 1
ATOM 1600 C CA . LYS B 1 79 ? 2.203 15.312 16.328 1 98.81 79 LYS B CA 1
ATOM 1601 C C . LYS B 1 79 ? 0.875 15.242 15.578 1 98.81 79 LYS B C 1
ATOM 1603 O O . LYS B 1 79 ? 0.015 16.109 15.742 1 98.81 79 LYS B O 1
ATOM 1608 N N . LEU B 1 80 ? 0.708 14.266 14.75 1 98.88 80 LEU B N 1
ATOM 1609 C CA . LEU B 1 80 ? -0.53 14.086 14 1 98.88 80 LEU B CA 1
ATOM 1610 C C . LEU B 1 80 ? -1.701 13.812 14.938 1 98.88 80 LEU B C 1
ATOM 1612 O O . LEU B 1 80 ? -2.801 14.328 14.734 1 98.88 80 LEU B O 1
ATOM 1616 N N . LYS B 1 81 ? -1.446 12.977 15.953 1 98.81 81 LYS B N 1
ATOM 1617 C CA . LYS B 1 81 ? -2.484 12.719 16.938 1 98.81 81 LYS B CA 1
ATOM 1618 C C . LYS B 1 81 ? -2.908 14.008 17.641 1 98.81 81 LYS B C 1
ATOM 1620 O O . LYS B 1 81 ? -4.102 14.258 17.812 1 98.81 81 LYS B O 1
ATOM 1625 N N . GLU B 1 82 ? -1.976 14.773 18.031 1 98.69 82 GLU B N 1
ATOM 1626 C CA . GLU B 1 82 ? -2.252 16.031 18.703 1 98.69 82 GLU B CA 1
ATOM 1627 C C . GLU B 1 82 ? -3.051 16.969 17.797 1 98.69 82 GLU B C 1
ATOM 1629 O O . GLU B 1 82 ? -3.869 17.766 18.281 1 98.69 82 GLU B O 1
ATOM 1634 N N . ALA B 1 83 ? -2.852 16.891 16.547 1 98.62 83 ALA B N 1
ATOM 1635 C CA . ALA B 1 83 ? -3.531 17.734 15.57 1 98.62 83 ALA B CA 1
ATOM 1636 C C . ALA B 1 83 ? -4.836 17.094 15.094 1 98.62 83 ALA B C 1
ATOM 1638 O O . ALA B 1 83 ? -5.5 17.625 14.203 1 98.62 83 ALA B O 1
ATOM 1639 N N . SER B 1 84 ? -5.188 15.914 15.586 1 98.56 84 SER B N 1
ATOM 1640 C CA . SER B 1 84 ? -6.402 15.18 15.258 1 98.56 84 SER B CA 1
ATOM 1641 C C . SER B 1 84 ? -6.41 14.766 13.789 1 98.56 84 SER B C 1
ATOM 1643 O O . SER B 1 84 ? -7.441 14.852 13.117 1 98.56 84 SER B O 1
ATOM 1645 N N . VAL B 1 85 ? -5.262 14.461 13.328 1 98.81 85 VAL B N 1
ATOM 1646 C CA . VAL B 1 85 ? -5.137 13.891 11.992 1 98.81 85 VAL B CA 1
ATOM 1647 C C . VAL B 1 85 ? -5.172 12.367 12.078 1 98.81 85 VAL B C 1
ATOM 1649 O O . VAL B 1 85 ? -4.266 11.75 12.648 1 98.81 85 VAL B O 1
ATOM 1652 N N . ASP B 1 86 ? -6.16 11.766 11.539 1 98.94 86 ASP B N 1
ATOM 1653 C CA . ASP B 1 86 ? -6.359 10.32 11.594 1 98.94 86 ASP B CA 1
ATOM 1654 C C . ASP B 1 86 ? -5.332 9.586 10.727 1 98.94 86 ASP B C 1
ATOM 1656 O O . ASP B 1 86 ? -5.109 9.961 9.57 1 98.94 86 ASP B O 1
ATOM 1660 N N . HIS B 1 87 ? -4.664 8.594 11.289 1 98.94 87 HIS B N 1
ATOM 1661 C CA . HIS B 1 87 ? -3.621 7.828 10.617 1 98.94 87 HIS B CA 1
ATOM 1662 C C . HIS B 1 87 ? -3.383 6.492 11.312 1 98.94 87 HIS B C 1
ATOM 1664 O O . HIS B 1 87 ? -3.959 6.223 12.367 1 98.94 87 HIS B O 1
ATOM 1670 N N . LYS B 1 88 ? -2.723 5.594 10.656 1 98.88 88 LYS B N 1
ATOM 1671 C CA . LYS B 1 88 ? -2.246 4.332 11.219 1 98.88 88 LYS B CA 1
ATOM 1672 C C . LYS B 1 88 ? -0.721 4.273 11.219 1 98.88 88 LYS B C 1
ATOM 1674 O O . LYS B 1 88 ? -0.088 4.453 10.18 1 98.88 88 LYS B O 1
ATOM 1679 N N . LEU B 1 89 ? -0.164 4.191 12.359 1 98.88 89 LEU B N 1
ATOM 1680 C CA . LEU B 1 89 ? 1.229 3.779 12.5 1 98.88 89 LEU B CA 1
ATOM 1681 C C . LEU B 1 89 ? 1.356 2.26 12.445 1 98.88 89 LEU B C 1
ATOM 1683 O O . LEU B 1 89 ? 0.816 1.556 13.297 1 98.88 89 LEU B O 1
ATOM 1687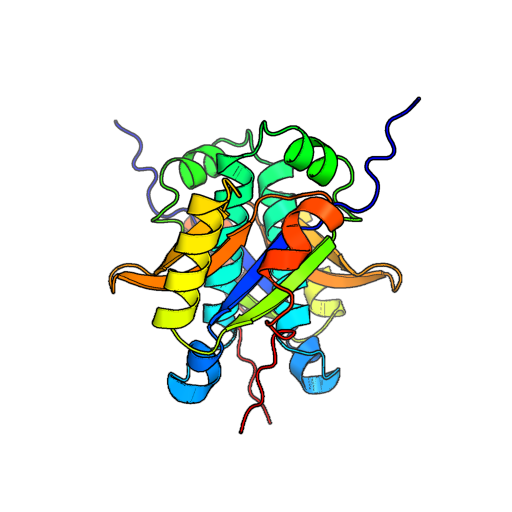 N N . TRP B 1 90 ? 2.092 1.772 11.5 1 98.88 90 TRP B N 1
ATOM 1688 C CA . TRP B 1 90 ? 2.191 0.327 11.336 1 98.88 90 TRP B CA 1
ATOM 1689 C C . TRP B 1 90 ? 3.395 -0.229 12.086 1 98.88 90 TRP B C 1
ATOM 1691 O O . TRP B 1 90 ? 4.52 0.241 11.906 1 98.88 90 TRP B O 1
ATOM 1701 N N . ILE B 1 91 ? 3.096 -1.2 12.859 1 98.56 91 ILE B N 1
ATOM 1702 C CA . ILE B 1 91 ? 4.105 -1.861 13.68 1 98.56 91 ILE B CA 1
ATOM 1703 C C . ILE B 1 91 ? 4.301 -3.297 13.195 1 98.56 91 ILE B C 1
ATOM 1705 O O . ILE B 1 91 ? 3.379 -4.113 13.258 1 98.56 91 ILE B O 1
ATOM 1709 N N . GLU B 1 92 ? 5.547 -3.561 12.695 1 96.75 92 GLU B N 1
ATOM 1710 C CA . GLU B 1 92 ? 5.895 -4.918 12.281 1 96.75 92 GLU B CA 1
ATOM 1711 C C . GLU B 1 92 ? 5.93 -5.863 13.484 1 96.75 92 GLU B C 1
ATOM 1713 O O . GLU B 1 92 ? 6.5 -5.531 14.523 1 96.75 92 GLU B O 1
ATOM 1718 N N . GLN B 1 93 ? 5.18 -6.918 13.32 1 94.38 93 GLN B N 1
ATOM 1719 C CA . GLN B 1 93 ? 5.195 -7.977 14.32 1 94.38 93 GLN B CA 1
ATOM 1720 C C . GLN B 1 93 ? 6.043 -9.164 13.859 1 94.38 93 GLN B C 1
ATOM 1722 O O . GLN B 1 93 ? 6.227 -9.375 12.664 1 94.38 93 GLN B O 1
ATOM 1727 N N . PRO B 1 94 ? 6.672 -9.883 14.789 1 93 94 PRO B N 1
ATOM 1728 C CA . PRO B 1 94 ? 6.547 -9.828 16.25 1 93 94 PRO B CA 1
ATOM 1729 C C . PRO B 1 94 ? 7.562 -8.883 16.891 1 93 94 PRO B C 1
ATOM 1731 O O . PRO B 1 94 ? 7.531 -8.672 18.109 1 93 94 PRO B O 1
ATOM 1734 N N . GLU B 1 95 ? 8.469 -8.234 16.141 1 92.75 95 GLU B N 1
ATOM 1735 C CA . GLU B 1 95 ? 9.578 -7.438 16.672 1 92.75 95 GLU B CA 1
ATOM 1736 C C . GLU B 1 95 ? 9.086 -6.094 17.188 1 92.75 95 GLU B C 1
ATOM 1738 O O . GLU B 1 95 ? 9.836 -5.363 17.844 1 92.75 95 GLU B O 1
ATOM 1743 N N . ASP B 1 96 ? 7.797 -5.809 16.969 1 95.12 96 ASP B N 1
ATOM 1744 C CA . ASP B 1 96 ? 7.207 -4.547 17.406 1 95.12 96 ASP B CA 1
ATOM 1745 C C . ASP B 1 96 ? 7.988 -3.355 16.859 1 95.12 96 ASP B C 1
ATOM 1747 O O . ASP B 1 96 ? 8.383 -2.465 17.609 1 95.12 96 ASP B O 1
ATOM 1751 N N . PHE B 1 97 ? 8.258 -3.369 15.57 1 95.94 97 PHE B N 1
ATOM 1752 C CA . PHE B 1 97 ? 9.062 -2.379 14.867 1 95.94 97 PHE B CA 1
ATOM 1753 C C . PHE B 1 97 ? 8.172 -1.445 14.055 1 95.94 97 PHE B C 1
ATOM 1755 O O . PHE B 1 97 ? 7.605 -1.851 13.031 1 95.94 97 PHE B O 1
ATOM 1762 N N . PRO B 1 98 ? 8.062 -0.071 14.562 1 98.62 98 PRO B N 1
ATOM 1763 C CA . PRO B 1 98 ? 7.379 0.879 13.688 1 98.62 98 PRO B CA 1
ATOM 1764 C C . PRO B 1 98 ? 8.078 1.048 12.336 1 98.62 98 PRO B C 1
ATOM 1766 O O . PRO B 1 98 ? 9.289 1.301 12.297 1 98.62 98 PRO B O 1
ATOM 1769 N N . THR B 1 99 ? 7.332 0.979 11.25 1 98.81 99 THR B N 1
ATOM 1770 C CA . THR B 1 99 ? 8 0.963 9.953 1 98.81 99 THR B CA 1
ATOM 1771 C C . THR B 1 99 ? 7.5 2.107 9.078 1 98.81 99 THR B C 1
ATOM 1773 O O . THR B 1 99 ? 8.266 2.668 8.289 1 98.81 99 THR B O 1
ATOM 1776 N N . CYS B 1 100 ? 6.199 2.391 9.133 1 98.94 100 CYS B N 1
ATOM 1777 C CA . CYS B 1 100 ? 5.621 3.439 8.297 1 98.94 100 CYS B CA 1
ATOM 1778 C C . CYS B 1 100 ? 4.316 3.951 8.891 1 98.94 100 CYS B C 1
ATOM 1780 O O . CYS B 1 100 ? 3.809 3.387 9.867 1 98.94 100 CYS B O 1
ATOM 1782 N N . LEU B 1 101 ? 3.875 5.047 8.406 1 98.88 101 LEU B N 1
ATOM 1783 C CA . LEU B 1 101 ? 2.643 5.715 8.812 1 98.88 101 LEU B CA 1
ATOM 1784 C C . LEU B 1 101 ? 1.845 6.176 7.598 1 98.88 101 LEU B C 1
ATOM 1786 O O . LEU B 1 101 ? 2.416 6.699 6.637 1 98.88 101 LEU B O 1
ATOM 1790 N N . VAL B 1 102 ? 0.519 5.926 7.617 1 98.94 102 VAL B N 1
ATOM 1791 C CA . VAL B 1 102 ? -0.349 6.359 6.527 1 98.94 102 VAL B CA 1
ATOM 1792 C C . VAL B 1 102 ? -1.518 7.168 7.09 1 98.94 102 VAL B C 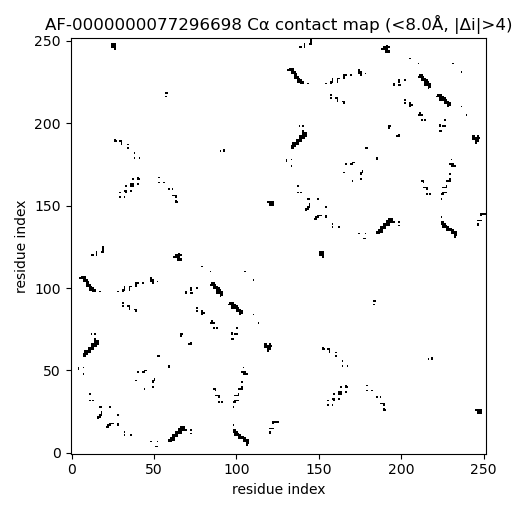1
ATOM 1794 O O . VAL B 1 102 ? -2.146 6.766 8.07 1 98.94 102 VAL B O 1
ATOM 1797 N N . THR B 1 103 ? -1.787 8.273 6.508 1 99 103 THR B N 1
ATOM 1798 C CA . THR B 1 103 ? -2.955 9.055 6.891 1 99 103 THR B CA 1
ATOM 1799 C C . THR B 1 103 ? -4.191 8.594 6.133 1 99 103 THR B C 1
ATOM 1801 O O . THR B 1 103 ? -4.082 8.016 5.047 1 99 103 THR B O 1
ATOM 1804 N N . LYS B 1 104 ? -5.414 8.781 6.723 1 98.81 104 LYS B N 1
ATOM 1805 C CA . LYS B 1 104 ? -6.551 8.719 5.809 1 98.81 104 LYS B CA 1
ATOM 1806 C C . LYS B 1 104 ? -6.496 9.844 4.781 1 98.81 104 LYS B C 1
ATOM 1808 O O . LYS B 1 104 ? -5.656 10.742 4.879 1 98.81 104 LYS B O 1
ATOM 1813 N N . PRO B 1 105 ? -7.289 9.805 3.717 1 98.88 105 PRO B N 1
ATOM 1814 C CA . PRO B 1 105 ? -7.285 10.883 2.729 1 98.88 105 PRO B CA 1
ATOM 1815 C C . PRO B 1 105 ? -7.82 12.203 3.289 1 98.88 105 PRO B C 1
ATOM 1817 O O . PRO B 1 105 ? -8.781 12.195 4.062 1 98.88 105 PRO B O 1
ATOM 1820 N N . TYR B 1 106 ? -7.156 13.281 2.951 1 98.75 106 TYR B N 1
ATOM 1821 C CA . TYR B 1 106 ? -7.559 14.641 3.295 1 98.75 106 TYR B CA 1
ATOM 1822 C C . TYR B 1 106 ? -7.383 15.578 2.107 1 98.75 106 TYR B C 1
ATOM 1824 O O . TYR B 1 106 ? -6.574 15.312 1.215 1 98.75 106 TYR B O 1
ATOM 1832 N N . PRO B 1 107 ? -8.227 16.625 2.137 1 98.31 107 PRO B N 1
ATOM 1833 C CA . PRO B 1 107 ? -7.758 17.719 1.281 1 98.31 107 PRO B CA 1
ATOM 1834 C C . PRO B 1 107 ? -6.328 18.141 1.598 1 98.31 107 PRO B C 1
ATOM 1836 O O . PRO B 1 107 ? -5.977 18.328 2.766 1 98.31 107 PRO B O 1
ATOM 1839 N N . LYS B 1 108 ? -5.523 18.266 0.558 1 97.81 108 LYS B N 1
ATOM 1840 C CA . LYS B 1 108 ? -4.094 18.531 0.727 1 97.81 108 LYS B CA 1
ATOM 1841 C C . LYS B 1 108 ? -3.857 19.75 1.603 1 97.81 108 LYS B C 1
ATOM 1843 O O . LYS B 1 108 ? -2.998 19.734 2.486 1 97.81 108 LYS B O 1
ATOM 1848 N N . GLU B 1 109 ? -4.586 20.766 1.451 1 96.88 109 GLU B N 1
ATOM 1849 C CA . GLU B 1 109 ? -4.391 22.031 2.145 1 96.88 109 GLU B CA 1
ATOM 1850 C C . GLU B 1 109 ? -4.621 21.875 3.646 1 96.88 109 GLU B C 1
ATOM 1852 O O . GLU B 1 109 ? -4.148 22.703 4.438 1 96.88 109 GLU B O 1
ATOM 1857 N N . GLU B 1 110 ? -5.32 20.844 4.039 1 97.56 110 GLU B N 1
ATOM 1858 C CA . GLU B 1 110 ? -5.656 20.656 5.445 1 97.56 110 GLU B CA 1
ATOM 1859 C C . GLU B 1 110 ? -4.492 20.047 6.219 1 97.56 110 GLU B C 1
ATOM 1861 O O . GLU B 1 110 ? -4.344 20.266 7.418 1 97.56 110 GLU B O 1
ATOM 1866 N N . ILE B 1 111 ? -3.648 19.266 5.516 1 98.19 111 ILE B N 1
ATOM 1867 C CA . ILE B 1 111 ? -2.74 18.5 6.359 1 98.19 111 ILE B CA 1
ATOM 1868 C C . ILE B 1 111 ? -1.316 18.609 5.82 1 98.19 111 ILE B C 1
ATOM 1870 O O . ILE B 1 111 ? -0.365 18.172 6.473 1 98.19 111 ILE B O 1
ATOM 1874 N N . SER B 1 112 ? -1.074 19.234 4.695 1 98.12 112 SER B N 1
ATOM 1875 C CA . SER B 1 112 ? 0.238 19.234 4.055 1 98.12 112 SER B CA 1
ATOM 1876 C C . SER B 1 112 ? 1.287 19.891 4.945 1 98.12 112 SER B C 1
ATOM 1878 O O . SER B 1 112 ? 2.471 19.547 4.875 1 98.12 112 SER B O 1
ATOM 1880 N N . ARG B 1 113 ? 0.904 20.766 5.781 1 98.25 113 ARG B N 1
ATOM 1881 C CA . ARG B 1 113 ? 1.831 21.469 6.652 1 98.25 113 ARG B CA 1
ATOM 1882 C C . ARG B 1 113 ? 2.576 20.5 7.566 1 98.25 113 ARG B C 1
ATOM 1884 O O . ARG B 1 113 ? 3.713 20.766 7.965 1 98.25 113 ARG B O 1
ATOM 1891 N N . HIS B 1 114 ? 1.985 19.406 7.957 1 98.62 114 HIS B N 1
ATOM 1892 C CA . HIS B 1 114 ? 2.592 18.438 8.867 1 98.62 114 HIS B CA 1
ATOM 1893 C C . HIS B 1 114 ? 3.703 17.656 8.18 1 98.62 114 HIS B C 1
ATOM 1895 O O . HIS B 1 114 ? 4.488 16.969 8.844 1 98.62 114 HIS B O 1
ATOM 1901 N N . PHE B 1 115 ? 3.83 17.797 6.824 1 98.69 115 PHE B N 1
ATOM 1902 C CA . PHE B 1 115 ? 4.742 16.953 6.055 1 98.69 115 PHE B CA 1
ATOM 1903 C C . PHE B 1 115 ? 5.727 17.812 5.266 1 98.69 115 PHE B C 1
ATOM 1905 O O . PHE B 1 115 ? 6.508 17.297 4.465 1 98.69 115 PHE B O 1
ATOM 1912 N N . LYS B 1 116 ? 5.73 19.047 5.434 1 97.31 116 LYS B N 1
ATOM 1913 C CA . LYS B 1 116 ? 6.48 20.016 4.629 1 97.31 116 LYS B CA 1
ATOM 1914 C C . LYS B 1 116 ? 7.984 19.781 4.762 1 97.31 116 LYS B C 1
ATOM 1916 O O . LYS B 1 116 ? 8.742 20.047 3.826 1 97.31 116 LYS B O 1
ATOM 1921 N N . LYS B 1 117 ? 8.422 19.266 5.883 1 97 117 LYS B N 1
ATOM 1922 C CA . LYS B 1 117 ? 9.852 19.094 6.121 1 97 117 LYS B CA 1
ATOM 1923 C C . LYS B 1 117 ? 10.328 17.734 5.637 1 97 117 LYS B C 1
ATOM 1925 O O . LYS B 1 117 ? 11.531 17.453 5.656 1 97 117 LYS B O 1
ATOM 1930 N N . LEU B 1 118 ? 9.438 16.922 5.262 1 98 118 LEU B N 1
ATOM 1931 C CA . LEU B 1 118 ? 9.805 15.602 4.777 1 98 118 LEU B CA 1
ATOM 1932 C C . LEU B 1 118 ? 10.031 15.617 3.268 1 98 118 LEU B C 1
ATOM 1934 O O . LEU B 1 118 ? 9.383 16.375 2.547 1 98 118 LEU B O 1
ATOM 1938 N N . LYS B 1 119 ? 10.906 14.82 2.854 1 97.12 119 LYS B N 1
ATOM 1939 C CA . LYS B 1 119 ? 11.211 14.688 1.433 1 97.12 119 LYS B CA 1
ATOM 1940 C C . LYS B 1 119 ? 10.555 13.438 0.841 1 97.12 119 LYS B C 1
ATOM 1942 O O . LYS B 1 119 ? 10.219 12.508 1.569 1 97.12 119 LYS B O 1
ATOM 1947 N N . LEU B 1 120 ? 10.375 13.438 -0.493 1 98 120 LEU B N 1
ATOM 1948 C CA . LEU B 1 120 ? 9.93 12.242 -1.196 1 98 120 LEU B CA 1
ATOM 1949 C C . LEU B 1 120 ? 10.844 11.055 -0.884 1 98 120 LEU B C 1
ATOM 1951 O O . LEU B 1 120 ? 12.055 11.227 -0.742 1 98 120 LEU B O 1
ATOM 1955 N N . PHE B 1 121 ? 10.25 9.969 -0.765 1 97.75 121 PHE B N 1
ATOM 1956 C CA . PHE B 1 121 ? 11.008 8.766 -0.419 1 97.75 121 PHE B CA 1
ATOM 1957 C C . PHE B 1 121 ? 12.062 8.469 -1.476 1 97.75 121 PHE B C 1
ATOM 1959 O O . PHE B 1 121 ? 11.742 8.336 -2.658 1 97.75 121 PHE B O 1
ATOM 1966 N N . LYS B 1 122 ? 13.312 8.461 -1.103 1 85.19 122 LYS B N 1
ATOM 1967 C CA . LYS B 1 122 ? 14.445 8.109 -1.954 1 85.19 122 LYS B CA 1
ATOM 1968 C C . LYS B 1 122 ? 15.266 6.98 -1.339 1 85.19 122 LYS B C 1
ATOM 1970 O O . LYS B 1 122 ? 15.539 6.988 -0.136 1 85.19 122 LYS B O 1
ATOM 1975 N N . ALA B 1 123 ? 15.258 5.801 -2.021 1 68.25 123 ALA B N 1
ATOM 1976 C CA . ALA B 1 123 ? 16.156 4.762 -1.534 1 68.25 123 ALA B CA 1
ATOM 1977 C C . ALA B 1 123 ? 17.594 5.016 -1.991 1 68.25 123 ALA B C 1
ATOM 1979 O O . ALA B 1 123 ? 17.984 4.621 -3.094 1 68.25 123 ALA B O 1
ATOM 1980 N N . ASP B 1 124 ? 18.109 6.191 -1.829 1 58.47 124 ASP B N 1
ATOM 1981 C CA . ASP B 1 124 ? 19.469 6.395 -2.309 1 58.47 124 ASP B CA 1
ATOM 1982 C C . ASP B 1 124 ? 20.375 5.23 -1.908 1 58.47 124 ASP B C 1
ATOM 1984 O O . ASP B 1 124 ? 20.438 4.867 -0.733 1 58.47 124 ASP B O 1
ATOM 1988 N N . TYR B 1 125 ? 20.391 4.246 -2.66 1 44.28 125 TYR B N 1
ATOM 1989 C CA . TYR B 1 125 ? 21.453 3.266 -2.516 1 44.28 125 TYR B CA 1
ATOM 1990 C C . TYR B 1 125 ? 22.812 3.951 -2.396 1 44.28 125 TYR B C 1
ATOM 1992 O O . TYR B 1 125 ? 23.094 4.914 -3.111 1 44.28 125 TYR B O 1
ATOM 2000 N N . VAL B 1 126 ? 23.25 4.191 -1.254 1 33.66 126 VAL B N 1
ATOM 2001 C CA . VAL B 1 126 ? 24.672 4.461 -1.26 1 33.66 126 VAL B CA 1
ATOM 2002 C C . VAL B 1 126 ? 25.422 3.314 -1.947 1 33.66 126 VAL B C 1
ATOM 2004 O O . VAL B 1 126 ? 25.016 2.156 -1.842 1 33.66 126 VAL B O 1
#

Nearest PDB structures (foldseek):
  2zv3-assembly4_G  TM=8.682E-01  e=1.905E-06  Methanocaldococcus jannaschii DSM 2661
  2zv3-assembly3_F  TM=8.041E-01  e=1.196E-06  Methanocaldococcus jannaschii DSM 2661
  1q7s-assembly3_B  TM=8.082E-01  e=2.176E-06  Homo sapiens
  2zv3-assembly2_C  TM=8.517E-01  e=1.401E-05  Methanocaldococcus jannaschii DSM 2661
  2zv3-assembly5_I-2  TM=8.219E-01  e=5.900E-06  Methanocaldococcus jannaschii DSM 2661

Sequence (252 aa):
MSGIVAGLVQYVVVRTDLLTSLSWPVGAVIAQACHATTAVTHLYHQDDNTQRYLADLDNMHKVVLGVESETKLCNLSQKLKEASVDHKLWIEQPEDFPTCLVTKPYPKEEISRHFKKLKLFKADYVMSGIVAGLVQYVVVRTDLLTSLSWPVGAVIAQACHATTAVTHLYHQDDNTQRYLADLDNMHKVVLGVESETKLCNLSQKLKEASVDHKLWIEQPEDFPTCLVTKPYPKEEISRHFKKLKLFKADYV

pLDDT: mean 93.52, std 14.92, range [25.77, 99.0]

Organism: Petrolisthes cinctipes (NCBI:txid88211)